Protein AF-A0A5E4HE41-F1 (afdb_monomer)

Nearest PDB structures (foldseek):
  8wnh-assembly1_B  TM=6.096E-01  e=6.599E-06  Rhodococcus opacus
  2p11-assembly1_A  TM=5.804E-01  e=3.318E-05  Paraburkholderia xenovorans LB400
  3umc-assembly2_D  TM=5.379E-01  e=2.011E-04  Pseudomonas aeruginosa
  2p11-assembly1_B  TM=5.826E-01  e=4.797E-04  Paraburkholderia xenovorans LB400
  4dfd-assembly2_B  TM=4.371E-01  e=1.882E-03  Bacteroides thetaiotaomicron

Sequence (211 aa):
MSKPTVGLDVDDVVAVPHTMAALLDGLDVPHKERKEMEDMKARYKKGELAAVDVHKHRHAILSNYDVEKRRDAIKSVVEAIPQENRQAVEELKKFSEVVLYSNGDYDVMNAVGESLGVKTIAVNRYLMAFAFRTHKKSEAADGLFPDVYVGDDPANEEDLFELARLKIVVERKDKHADYTRFKERGYVFVGSLPEAVPAVKKFLAETKQAQ

Structure (mmCIF, N/CA/C/O backbone):
data_AF-A0A5E4HE41-F1
#
_entry.id   AF-A0A5E4HE41-F1
#
loop_
_atom_site.group_PDB
_atom_site.id
_atom_site.type_symbol
_atom_site.label_atom_id
_atom_site.label_alt_id
_atom_site.label_comp_id
_atom_site.label_asym_id
_atom_site.label_entity_id
_atom_site.label_seq_id
_atom_site.pdbx_PDB_ins_code
_atom_site.Cartn_x
_atom_site.Cartn_y
_atom_site.Cartn_z
_atom_site.occupancy
_atom_site.B_iso_or_equiv
_atom_site.auth_seq_id
_atom_site.auth_comp_id
_atom_site.auth_asym_id
_atom_site.auth_atom_id
_atom_site.pdbx_PDB_model_num
ATOM 1 N N . MET A 1 1 ? -22.439 -10.819 12.311 1.00 53.81 1 MET A N 1
ATOM 2 C CA . MET A 1 1 ? -21.736 -9.545 12.057 1.00 53.81 1 MET A CA 1
ATOM 3 C C . MET A 1 1 ? -20.483 -9.849 11.258 1.00 53.81 1 MET A C 1
ATOM 5 O O . MET A 1 1 ? -19.794 -10.803 11.615 1.00 53.81 1 MET A O 1
ATOM 9 N N . SER A 1 2 ? -20.235 -9.119 10.169 1.00 70.44 2 SER A N 1
ATOM 10 C CA . SER A 1 2 ? -18.967 -9.165 9.428 1.00 70.44 2 SER A CA 1
ATOM 11 C C . SER A 1 2 ? -17.808 -8.749 10.343 1.00 70.44 2 SER A C 1
ATOM 13 O O . SER A 1 2 ? -18.010 -8.049 11.340 1.00 70.44 2 SER A O 1
ATOM 15 N N . LYS A 1 3 ? -16.594 -9.241 10.067 1.00 83.06 3 LYS A N 1
ATOM 16 C CA . LYS A 1 3 ? -15.397 -8.758 10.771 1.00 83.06 3 LYS A CA 1
ATOM 17 C C . LYS A 1 3 ? -15.151 -7.293 10.369 1.00 83.06 3 LYS A C 1
ATOM 19 O O . LYS A 1 3 ? -15.402 -6.963 9.213 1.00 83.06 3 LYS A O 1
ATOM 24 N N . PRO A 1 4 ? -14.648 -6.435 11.276 1.00 90.50 4 PRO A N 1
ATOM 25 C CA . PRO A 1 4 ? -14.223 -5.090 10.895 1.00 90.50 4 PRO A CA 1
ATOM 26 C C . PRO A 1 4 ? -13.096 -5.169 9.859 1.00 90.50 4 PRO A C 1
ATOM 28 O O . PRO A 1 4 ? -12.288 -6.101 9.911 1.00 90.50 4 PRO A O 1
ATOM 31 N N . THR A 1 5 ? -13.032 -4.204 8.946 1.00 91.69 5 THR A N 1
ATOM 32 C CA . THR A 1 5 ? -12.069 -4.195 7.833 1.00 91.69 5 THR A CA 1
ATOM 33 C C . THR A 1 5 ? -10.887 -3.274 8.126 1.00 91.69 5 THR A C 1
ATOM 35 O O . THR A 1 5 ? -11.068 -2.105 8.464 1.00 91.69 5 THR A O 1
ATOM 38 N N . VAL A 1 6 ? -9.668 -3.782 7.957 1.00 94.50 6 VAL A N 1
ATOM 39 C CA . VAL A 1 6 ? -8.424 -3.005 7.996 1.00 94.50 6 VAL A CA 1
ATOM 40 C C . VAL A 1 6 ? -7.878 -2.902 6.577 1.00 94.50 6 VAL A C 1
ATOM 42 O O . VAL A 1 6 ? -7.506 -3.907 5.971 1.00 94.50 6 VAL A O 1
ATOM 45 N N . GLY A 1 7 ? -7.847 -1.683 6.051 1.00 93.62 7 GLY A N 1
ATOM 46 C CA . GLY A 1 7 ? -7.231 -1.361 4.773 1.00 93.62 7 GLY A CA 1
ATOM 47 C C . GLY A 1 7 ? -5.770 -0.986 4.955 1.00 93.62 7 GLY A C 1
ATOM 48 O O . GLY A 1 7 ? -5.453 -0.175 5.823 1.00 93.62 7 GLY A O 1
ATOM 49 N N . LEU A 1 8 ? -4.894 -1.573 4.148 1.00 94.50 8 LEU A N 1
ATOM 50 C CA . LEU A 1 8 ? -3.462 -1.287 4.156 1.00 94.50 8 LEU A CA 1
ATOM 51 C C . LEU A 1 8 ? -3.036 -0.801 2.776 1.00 94.50 8 LEU A C 1
ATOM 53 O O . LEU A 1 8 ? -3.358 -1.471 1.790 1.00 94.50 8 LEU A O 1
ATOM 57 N N . ASP A 1 9 ? -2.289 0.299 2.708 1.00 92.25 9 ASP A N 1
ATOM 58 C CA . ASP A 1 9 ? -1.541 0.607 1.490 1.00 92.25 9 ASP A CA 1
ATOM 59 C C . ASP A 1 9 ? -0.476 -0.477 1.243 1.00 92.25 9 ASP A C 1
ATOM 61 O O . ASP A 1 9 ? 0.067 -1.080 2.176 1.00 92.25 9 ASP A O 1
ATOM 65 N N . VAL A 1 10 ? -0.202 -0.782 -0.021 1.00 89.19 10 VAL A N 1
ATOM 66 C CA . VAL A 1 10 ? 0.833 -1.758 -0.385 1.00 89.19 10 VAL A CA 1
ATOM 67 C C . VAL A 1 10 ? 2.200 -1.098 -0.398 1.00 89.19 10 VAL A C 1
ATOM 69 O O . VAL A 1 10 ? 3.139 -1.625 0.202 1.00 89.19 10 VAL A O 1
ATOM 72 N N . ASP A 1 11 ? 2.315 0.027 -1.099 1.00 85.69 11 ASP A N 1
ATOM 73 C CA . ASP A 1 11 ? 3.577 0.735 -1.259 1.00 85.69 11 ASP A CA 1
ATOM 74 C C . ASP A 1 11 ? 3.963 1.405 0.061 1.00 85.69 11 ASP A C 1
ATOM 76 O O . ASP A 1 11 ? 3.118 1.941 0.757 1.00 85.69 11 ASP A O 1
ATOM 80 N N . ASP A 1 12 ? 5.240 1.369 0.442 1.00 85.06 12 ASP A N 1
ATOM 81 C CA . ASP A 1 12 ? 5.766 2.094 1.613 1.00 85.06 12 ASP A CA 1
ATOM 82 C C . ASP A 1 12 ? 5.150 1.714 3.000 1.00 85.06 12 ASP A C 1
ATOM 84 O O . ASP A 1 12 ? 5.683 2.151 4.024 1.00 85.06 12 ASP A O 1
ATOM 88 N N . VAL A 1 13 ? 4.109 0.865 3.065 1.00 89.19 13 VAL A N 1
ATOM 89 C CA . VAL A 1 13 ? 3.455 0.360 4.292 1.00 89.19 13 VAL A CA 1
ATOM 90 C C . VAL A 1 13 ? 3.629 -1.152 4.449 1.00 89.19 13 VAL A C 1
ATOM 92 O O . VAL A 1 13 ? 4.238 -1.602 5.421 1.00 89.19 13 VAL A O 1
ATOM 95 N N . VAL A 1 14 ? 3.082 -1.956 3.528 1.00 89.50 14 VAL A N 1
ATOM 96 C CA . VAL A 1 14 ? 3.170 -3.427 3.590 1.00 89.50 14 VAL A CA 1
ATOM 97 C C . VAL A 1 14 ? 4.460 -3.918 2.948 1.00 89.50 14 VAL A C 1
ATOM 99 O O . VAL A 1 14 ? 5.198 -4.693 3.560 1.00 89.50 14 VAL A O 1
ATOM 102 N N . ALA A 1 15 ? 4.726 -3.489 1.718 1.00 83.94 15 ALA A N 1
ATOM 103 C CA . ALA A 1 15 ? 5.873 -3.918 0.935 1.00 83.94 15 ALA A CA 1
ATOM 104 C C . ALA A 1 15 ? 7.071 -2.973 1.105 1.00 83.94 15 ALA A C 1
ATOM 106 O O . ALA A 1 15 ? 7.000 -1.937 1.767 1.00 83.94 15 ALA A O 1
ATOM 107 N N . VAL A 1 16 ? 8.200 -3.359 0.504 1.00 71.00 16 VAL A N 1
ATOM 108 C CA . VAL A 1 16 ? 9.390 -2.504 0.443 1.00 71.00 16 VAL A CA 1
ATOM 109 C C . VAL A 1 16 ? 9.078 -1.146 -0.184 1.00 71.00 16 VAL A C 1
ATOM 111 O O . VAL A 1 16 ? 8.166 -1.044 -1.012 1.00 71.00 16 VAL A O 1
ATOM 114 N N . PRO A 1 17 ? 9.869 -0.113 0.159 1.00 68.00 17 PRO A N 1
ATOM 115 C CA . PRO A 1 17 ? 9.799 1.172 -0.501 1.00 68.00 17 PRO A CA 1
ATOM 116 C C . PRO A 1 17 ? 9.717 1.054 -2.023 1.00 68.00 17 PRO A C 1
ATOM 118 O O . PRO A 1 17 ? 10.604 0.476 -2.647 1.00 68.00 17 PRO A O 1
ATOM 121 N N . HIS A 1 18 ? 8.675 1.640 -2.611 1.00 70.50 18 HIS A N 1
ATOM 122 C CA . HIS A 1 18 ? 8.480 1.724 -4.064 1.00 70.50 18 HIS A CA 1
ATOM 123 C C . HIS A 1 18 ? 8.460 0.364 -4.797 1.00 70.50 18 HIS A C 1
ATOM 125 O O . HIS A 1 18 ? 9.367 0.065 -5.577 1.00 70.50 18 HIS A O 1
ATOM 131 N N . THR A 1 19 ? 7.385 -0.422 -4.656 1.00 83.19 19 THR A N 1
ATOM 132 C CA . THR A 1 19 ? 7.254 -1.748 -5.309 1.00 83.19 19 THR A CA 1
ATOM 133 C C . THR A 1 19 ? 7.484 -1.711 -6.821 1.00 83.19 19 THR A C 1
ATOM 135 O O . THR A 1 19 ? 8.117 -2.602 -7.384 1.00 83.19 19 THR A O 1
ATOM 138 N N . MET A 1 20 ? 7.046 -0.636 -7.479 1.00 85.56 20 MET A N 1
ATOM 139 C CA . MET A 1 20 ? 7.308 -0.403 -8.898 1.00 85.56 20 MET A CA 1
ATOM 140 C C . MET A 1 20 ? 8.804 -0.253 -9.197 1.00 85.56 20 MET A C 1
ATOM 142 O O . MET A 1 20 ? 9.270 -0.791 -10.188 1.00 85.56 20 MET A O 1
ATOM 146 N N . ALA A 1 21 ? 9.576 0.454 -8.368 1.00 85.19 21 ALA A N 1
ATOM 147 C CA . ALA A 1 21 ? 11.014 0.597 -8.600 1.00 85.19 21 ALA A CA 1
ATOM 148 C C . ALA A 1 21 ? 11.718 -0.764 -8.513 1.00 85.19 21 ALA A C 1
ATOM 150 O O . ALA A 1 21 ? 12.457 -1.120 -9.426 1.00 85.19 21 ALA A O 1
ATOM 151 N N . ALA A 1 22 ? 11.383 -1.560 -7.493 1.00 86.12 22 ALA A N 1
ATOM 152 C CA . ALA A 1 22 ? 11.896 -2.918 -7.338 1.00 86.12 22 ALA A CA 1
ATOM 153 C C . ALA A 1 22 ? 11.509 -3.836 -8.516 1.00 86.12 22 ALA A C 1
ATOM 155 O O . ALA A 1 22 ? 12.335 -4.613 -8.990 1.00 86.12 22 ALA A O 1
ATOM 156 N N . LEU A 1 23 ? 10.284 -3.711 -9.043 1.00 89.94 23 LEU A N 1
ATOM 157 C CA . LEU A 1 23 ? 9.863 -4.428 -10.252 1.00 89.94 23 LEU A CA 1
ATOM 158 C C . LEU A 1 23 ? 10.715 -4.034 -11.467 1.00 89.94 23 LEU A C 1
ATOM 160 O O . LEU A 1 23 ? 11.162 -4.896 -12.219 1.00 89.94 23 LEU A O 1
ATOM 164 N N . LEU A 1 24 ? 10.942 -2.733 -11.666 1.00 91.00 24 LEU A N 1
ATOM 165 C CA . LEU A 1 24 ? 11.734 -2.223 -12.786 1.00 91.00 24 LEU A CA 1
ATOM 166 C C . LEU A 1 24 ? 13.215 -2.616 -12.678 1.00 91.00 24 LEU A C 1
ATOM 168 O O . LEU A 1 24 ? 13.864 -2.818 -13.707 1.00 91.00 24 LEU A O 1
ATOM 172 N N . ASP A 1 25 ? 13.733 -2.734 -11.453 1.00 89.50 25 ASP A N 1
ATOM 173 C CA . ASP A 1 25 ? 15.045 -3.312 -11.142 1.00 89.50 25 ASP A CA 1
ATOM 174 C C . ASP A 1 25 ? 15.127 -4.776 -11.543 1.00 89.50 25 ASP A C 1
ATOM 176 O O . ASP A 1 25 ? 16.006 -5.125 -12.325 1.00 89.50 25 ASP A O 1
ATOM 180 N N . GLY A 1 26 ? 14.176 -5.607 -11.116 1.00 88.94 26 GLY A N 1
ATOM 181 C CA . GLY A 1 26 ? 14.153 -7.026 -11.488 1.00 88.94 26 GLY A CA 1
ATOM 182 C C . GLY A 1 26 ? 13.985 -7.285 -12.991 1.00 88.94 26 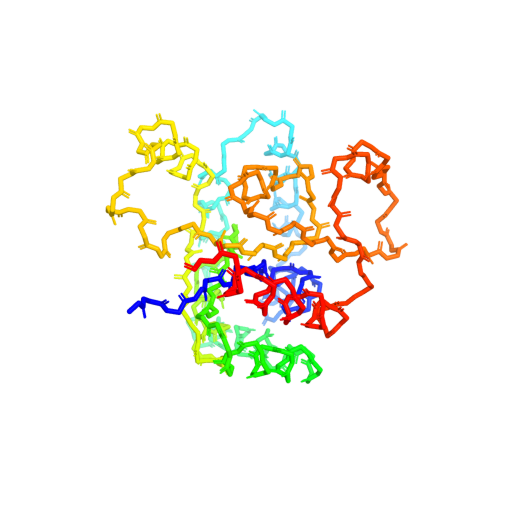GLY A C 1
ATOM 183 O O . GLY A 1 26 ? 14.311 -8.368 -13.467 1.00 88.94 26 GLY A O 1
ATOM 184 N N . LEU A 1 27 ? 13.486 -6.302 -13.746 1.00 92.50 27 LEU A N 1
ATOM 185 C CA . LEU A 1 27 ? 13.302 -6.383 -15.196 1.00 92.50 27 LEU A CA 1
ATOM 186 C C . LEU A 1 27 ? 14.453 -5.792 -16.015 1.00 92.50 27 LEU A C 1
ATOM 188 O O . LEU A 1 27 ? 14.376 -5.815 -17.244 1.00 92.50 27 LEU A O 1
ATOM 192 N N . ASP A 1 28 ? 15.488 -5.250 -15.369 1.00 92.75 28 ASP A N 1
ATOM 193 C CA . ASP A 1 28 ? 16.582 -4.532 -16.032 1.00 92.75 28 ASP A CA 1
ATOM 194 C C . ASP A 1 28 ? 16.079 -3.418 -16.972 1.00 92.75 28 ASP A C 1
ATOM 196 O O . ASP A 1 28 ? 16.640 -3.171 -18.044 1.00 92.75 28 ASP A O 1
ATOM 200 N N . VAL A 1 29 ? 14.994 -2.734 -16.584 1.00 92.56 29 VAL A N 1
ATOM 201 C CA . VAL A 1 29 ? 14.361 -1.727 -17.448 1.00 92.56 29 VAL A CA 1
ATOM 202 C C . VAL A 1 29 ? 15.349 -0.588 -17.723 1.00 92.56 29 VAL A C 1
ATOM 204 O O . VAL A 1 29 ? 15.878 -0.010 -16.763 1.00 92.56 29 VAL A O 1
ATOM 207 N N . PRO A 1 30 ? 15.600 -0.208 -18.994 1.00 94.25 30 PRO A N 1
ATOM 208 C CA . PRO A 1 30 ? 16.561 0.829 -19.336 1.00 94.25 30 PRO A CA 1
ATOM 209 C C . PRO A 1 30 ? 16.293 2.147 -18.610 1.00 94.25 30 PRO A C 1
ATOM 211 O O . PRO A 1 30 ? 15.158 2.615 -18.520 1.00 94.25 30 PRO A O 1
ATOM 214 N N . HIS A 1 31 ? 17.361 2.823 -18.178 1.00 92.75 31 HIS A N 1
ATOM 215 C CA . HIS A 1 31 ? 17.274 4.110 -17.474 1.00 92.75 31 HIS A CA 1
ATOM 216 C C . HIS A 1 31 ? 16.406 5.150 -18.208 1.00 92.75 31 HIS A C 1
ATOM 218 O O . HIS A 1 31 ? 15.696 5.928 -17.577 1.00 92.75 31 HIS A O 1
ATOM 224 N N . LYS A 1 32 ? 16.434 5.160 -19.548 1.00 94.38 32 LYS A N 1
ATOM 225 C CA . LYS A 1 32 ? 15.598 6.058 -20.358 1.00 94.38 32 LYS A CA 1
ATOM 226 C C . LYS A 1 32 ? 14.099 5.820 -20.124 1.00 94.38 32 LYS A C 1
ATOM 228 O O . LYS A 1 32 ? 13.374 6.790 -19.937 1.00 94.38 32 LYS A O 1
ATOM 233 N N . GLU A 1 33 ? 13.662 4.562 -20.103 1.00 92.19 33 GLU A N 1
ATOM 234 C CA . GLU A 1 33 ? 12.260 4.177 -19.872 1.00 92.19 33 GLU A CA 1
ATOM 235 C C . GLU A 1 33 ? 11.841 4.461 -18.425 1.00 92.19 33 GLU A C 1
ATOM 237 O O . GLU A 1 33 ? 10.746 4.961 -18.169 1.00 92.19 33 GLU A O 1
ATOM 242 N N . ARG A 1 34 ? 12.743 4.228 -17.464 1.00 91.12 34 ARG A N 1
ATOM 243 C CA . ARG A 1 34 ? 12.511 4.579 -16.054 1.00 91.12 34 ARG A CA 1
ATOM 244 C C . ARG A 1 34 ? 12.268 6.068 -15.869 1.00 91.12 34 ARG A C 1
ATOM 246 O O . ARG A 1 34 ? 11.284 6.453 -15.243 1.00 91.12 34 ARG A O 1
ATOM 253 N N . LYS A 1 35 ? 13.130 6.892 -16.466 1.00 92.19 35 LYS A N 1
ATOM 254 C CA . LYS A 1 35 ? 12.999 8.346 -16.419 1.00 92.19 35 LYS A CA 1
ATOM 255 C C . LYS A 1 35 ? 11.674 8.810 -17.028 1.00 92.19 35 LYS A C 1
ATOM 257 O O . LYS A 1 35 ? 11.017 9.673 -16.462 1.00 92.19 35 LYS A O 1
ATOM 262 N N . GLU A 1 36 ? 11.247 8.207 -18.135 1.00 92.25 36 GLU A N 1
ATOM 263 C CA . GLU A 1 36 ? 9.951 8.516 -18.749 1.00 92.25 36 GLU A CA 1
ATOM 264 C C . GLU A 1 36 ? 8.777 8.210 -17.801 1.00 92.25 36 GLU A C 1
ATOM 266 O O . GLU A 1 36 ? 7.892 9.049 -17.612 1.00 92.25 36 GLU A O 1
ATOM 271 N N . MET A 1 37 ? 8.803 7.064 -17.111 1.00 89.56 37 MET A N 1
ATOM 272 C CA . MET A 1 37 ? 7.793 6.725 -16.099 1.00 89.56 37 MET A CA 1
ATOM 273 C C . M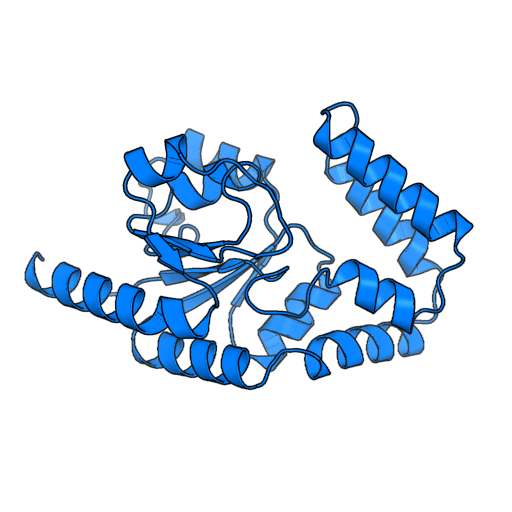ET A 1 37 ? 7.803 7.672 -14.892 1.00 89.56 37 MET A C 1
ATOM 275 O O . MET A 1 37 ? 6.735 7.998 -14.358 1.00 89.56 37 MET A O 1
ATOM 279 N N . GLU A 1 38 ? 8.977 8.117 -14.449 1.00 89.31 38 GLU A N 1
ATOM 280 C CA . GLU A 1 38 ? 9.124 9.106 -13.376 1.00 89.31 38 GLU A CA 1
ATOM 281 C C . GLU A 1 38 ? 8.580 10.477 -13.790 1.00 89.31 38 GLU A C 1
ATOM 283 O O . GLU A 1 38 ? 7.793 11.069 -13.045 1.00 89.31 38 GLU A O 1
ATOM 288 N N . ASP A 1 39 ? 8.908 10.940 -14.998 1.00 91.62 39 ASP A N 1
ATOM 289 C CA . ASP A 1 39 ? 8.417 12.197 -15.567 1.00 91.62 39 ASP A CA 1
ATOM 290 C C . ASP A 1 39 ? 6.885 12.171 -15.695 1.00 91.62 39 ASP A C 1
ATOM 292 O O . ASP A 1 39 ? 6.195 13.119 -15.307 1.00 91.62 39 ASP A O 1
ATOM 296 N N . MET A 1 40 ? 6.310 11.054 -16.153 1.00 90.19 40 MET A N 1
ATOM 297 C CA . MET A 1 40 ? 4.855 10.870 -16.193 1.00 90.19 40 MET A CA 1
ATOM 298 C C . MET A 1 40 ? 4.229 10.859 -14.797 1.00 90.19 40 MET A C 1
ATOM 300 O O . MET A 1 40 ? 3.196 11.499 -14.587 1.00 90.19 40 MET A O 1
ATOM 304 N N . LYS A 1 41 ? 4.853 10.189 -13.817 1.00 84.75 41 LYS A N 1
ATOM 305 C CA . LYS A 1 41 ? 4.398 10.209 -12.415 1.00 84.75 41 LYS A CA 1
ATOM 306 C C . LYS A 1 41 ? 4.428 11.632 -11.850 1.00 84.75 41 LYS A C 1
ATOM 308 O O . LYS A 1 41 ? 3.497 12.017 -11.145 1.00 84.75 41 LYS A O 1
ATOM 313 N N . ALA A 1 42 ? 5.452 12.422 -12.171 1.00 87.31 42 ALA A N 1
ATOM 314 C CA . ALA A 1 42 ? 5.562 13.816 -11.751 1.00 87.31 42 ALA A CA 1
ATOM 315 C C . ALA A 1 42 ? 4.463 14.694 -12.370 1.00 87.31 42 ALA A C 1
ATOM 317 O O . ALA A 1 42 ? 3.834 15.476 -11.657 1.00 87.31 42 ALA A O 1
ATOM 318 N N . ARG A 1 43 ? 4.173 14.525 -13.665 1.00 87.19 43 ARG A N 1
ATOM 319 C CA . ARG A 1 43 ? 3.070 15.221 -14.355 1.00 87.19 43 ARG A CA 1
ATOM 320 C C . ARG A 1 43 ? 1.702 14.837 -13.795 1.00 87.19 43 ARG A C 1
ATOM 322 O O . ARG A 1 43 ? 0.870 15.708 -13.560 1.00 87.19 43 ARG A O 1
ATOM 329 N N . TYR A 1 44 ? 1.489 13.555 -13.502 1.00 81.25 44 TYR A N 1
ATOM 330 C CA . TYR A 1 44 ? 0.274 13.087 -12.830 1.00 81.25 44 TYR A CA 1
ATOM 331 C C . TYR A 1 44 ? 0.089 13.741 -11.459 1.00 81.25 44 TYR A C 1
ATOM 333 O O . TYR A 1 44 ? -0.987 14.257 -11.171 1.00 81.25 44 TYR A O 1
ATOM 341 N N . LYS A 1 45 ? 1.146 13.810 -10.638 1.00 79.50 45 LYS A N 1
ATOM 342 C CA . LYS A 1 45 ? 1.096 14.496 -9.335 1.00 79.50 45 LYS A CA 1
ATOM 343 C C . LYS A 1 45 ? 0.728 15.981 -9.445 1.00 79.50 45 LYS A C 1
ATOM 345 O O . LYS A 1 45 ? 0.168 16.531 -8.505 1.00 79.50 45 LYS A O 1
ATOM 350 N N . LYS A 1 46 ? 1.020 16.622 -10.580 1.00 81.88 46 LYS A N 1
ATOM 351 C CA . LYS A 1 46 ? 0.639 18.012 -10.878 1.00 81.88 46 LYS A CA 1
ATOM 352 C C . LYS A 1 46 ? -0.760 18.153 -11.496 1.00 81.88 46 LYS A C 1
ATOM 354 O O . LYS A 1 46 ? -1.179 19.268 -11.785 1.00 81.88 46 LYS A O 1
ATOM 359 N N . GLY A 1 47 ? -1.473 17.049 -11.730 1.00 80.44 47 GLY A N 1
ATOM 360 C CA . GLY A 1 47 ? -2.761 17.047 -12.431 1.00 80.44 47 GLY A CA 1
ATOM 361 C C . GLY A 1 47 ? -2.656 17.304 -13.940 1.00 80.44 47 GLY A C 1
ATOM 362 O O . GLY A 1 47 ? -3.672 17.499 -14.597 1.00 80.44 47 GLY A O 1
ATOM 363 N N . GLU A 1 48 ? -1.446 17.287 -14.505 1.00 88.88 48 GLU A N 1
ATOM 364 C CA . GLU A 1 48 ? -1.178 17.531 -15.934 1.00 88.88 48 GLU A CA 1
ATOM 365 C C . GLU A 1 48 ? -1.376 16.274 -16.800 1.00 88.88 48 GLU A C 1
ATOM 367 O O . GLU A 1 48 ? -1.262 16.323 -18.027 1.00 88.88 48 GLU A O 1
ATOM 372 N N . LEU A 1 49 ? -1.598 15.127 -16.160 1.00 84.00 49 LEU A N 1
ATOM 373 C CA . LEU A 1 49 ? -1.764 13.826 -16.793 1.00 84.00 49 LEU A CA 1
ATOM 374 C C . LEU A 1 49 ? -2.758 12.996 -15.977 1.00 84.00 49 LEU A C 1
ATOM 376 O O . LEU A 1 49 ? -2.693 13.001 -14.747 1.00 84.00 49 LEU A O 1
ATOM 380 N N . ALA A 1 50 ? -3.663 12.269 -16.634 1.00 79.50 50 ALA A N 1
ATOM 381 C CA . ALA A 1 50 ? -4.598 11.404 -15.925 1.00 79.50 50 ALA A CA 1
ATOM 382 C C . ALA A 1 50 ? -3.893 10.136 -15.413 1.00 79.50 50 ALA A C 1
ATOM 384 O O . ALA A 1 50 ? -3.003 9.594 -16.069 1.00 79.50 50 ALA A O 1
ATOM 385 N N . ALA A 1 51 ? -4.333 9.612 -14.262 1.00 74.31 51 ALA A N 1
ATOM 386 C CA . ALA A 1 51 ? -3.783 8.377 -13.688 1.00 74.31 51 ALA A CA 1
ATOM 387 C C . ALA A 1 51 ? -3.815 7.211 -14.693 1.00 74.31 51 ALA A C 1
ATOM 389 O O . ALA A 1 51 ? -2.850 6.459 -14.815 1.00 74.31 51 ALA A O 1
ATOM 390 N N . VAL A 1 52 ? -4.903 7.101 -15.465 1.00 79.19 52 VAL A N 1
ATOM 391 C CA . VAL A 1 52 ? -5.080 6.053 -16.481 1.00 79.19 52 VAL A CA 1
ATOM 392 C C . VAL A 1 52 ? -3.985 6.076 -17.550 1.00 79.19 52 VAL A C 1
ATOM 394 O O . VAL A 1 52 ? -3.578 5.014 -18.014 1.00 79.19 52 VAL A O 1
ATOM 397 N N . ASP A 1 53 ? -3.468 7.250 -17.912 1.00 84.00 53 ASP A N 1
ATOM 398 C CA . ASP A 1 53 ? -2.417 7.369 -18.925 1.00 84.00 53 ASP A CA 1
ATOM 399 C C . ASP A 1 53 ? -1.067 6.906 -18.372 1.00 84.00 53 ASP A C 1
ATOM 401 O O . ASP A 1 53 ? -0.317 6.220 -19.065 1.00 84.00 53 ASP A O 1
ATOM 405 N N . VAL A 1 54 ? -0.792 7.190 -17.093 1.00 83.69 54 VAL A N 1
ATOM 406 C CA . VAL A 1 54 ? 0.375 6.641 -16.385 1.00 83.69 54 VAL A CA 1
ATOM 407 C C . VAL A 1 54 ? 0.304 5.116 -16.338 1.00 83.69 54 VAL A C 1
ATOM 409 O O . VAL A 1 54 ? 1.288 4.448 -16.649 1.00 83.69 54 VAL A O 1
ATOM 412 N N . HIS A 1 55 ? -0.857 4.554 -15.993 1.00 82.06 55 HIS A N 1
ATOM 413 C CA . HIS A 1 55 ? -1.046 3.103 -15.948 1.00 82.06 55 HIS A CA 1
ATOM 414 C C . HIS A 1 55 ? -0.899 2.450 -17.323 1.00 82.06 55 HIS A C 1
ATOM 416 O O . HIS A 1 55 ? -0.186 1.457 -17.444 1.00 82.06 55 HIS A O 1
ATOM 422 N N . LYS A 1 56 ? -1.515 3.018 -18.369 1.00 84.56 56 LYS A N 1
ATOM 423 C CA . LYS A 1 56 ? -1.385 2.516 -19.746 1.00 84.56 56 LYS A CA 1
ATOM 424 C C . LYS A 1 56 ? 0.067 2.496 -20.203 1.00 84.56 56 LYS A C 1
ATOM 426 O O . LYS A 1 56 ? 0.499 1.513 -20.794 1.00 84.56 56 LYS A O 1
ATOM 431 N N . HIS A 1 57 ? 0.816 3.557 -19.918 1.00 88.19 57 HIS A N 1
ATOM 432 C CA . HIS A 1 57 ? 2.216 3.640 -20.312 1.00 88.19 57 HIS A CA 1
ATOM 433 C C . HIS A 1 57 ? 3.096 2.638 -19.556 1.00 88.19 57 HIS A C 1
ATOM 435 O O . HIS A 1 57 ? 3.873 1.921 -20.182 1.00 88.19 57 HIS A O 1
ATOM 441 N N . ARG A 1 58 ? 2.917 2.506 -18.234 1.00 87.44 58 ARG A N 1
ATOM 442 C CA . ARG A 1 58 ? 3.603 1.465 -17.447 1.00 87.44 58 ARG A CA 1
ATOM 443 C C . ARG A 1 58 ? 3.302 0.074 -17.987 1.00 87.44 58 ARG A C 1
ATOM 445 O O . ARG A 1 58 ? 4.224 -0.693 -18.230 1.00 87.44 58 ARG A O 1
ATOM 452 N N . HIS A 1 59 ? 2.028 -0.227 -18.228 1.00 86.00 59 HIS A N 1
ATOM 453 C CA . HIS A 1 59 ? 1.623 -1.517 -18.774 1.00 86.00 59 HIS A CA 1
ATOM 454 C C . HIS A 1 59 ? 2.247 -1.771 -20.151 1.00 86.00 59 HIS A C 1
ATOM 456 O O . HIS A 1 59 ? 2.733 -2.869 -20.397 1.00 86.00 59 HIS A O 1
ATOM 462 N N . ALA A 1 60 ? 2.304 -0.758 -21.023 1.00 88.75 60 ALA A N 1
ATOM 463 C CA . ALA A 1 60 ? 2.952 -0.871 -22.327 1.00 88.75 60 ALA A CA 1
ATOM 464 C C . ALA A 1 60 ? 4.445 -1.219 -22.198 1.00 88.75 60 ALA A C 1
ATOM 466 O O . ALA A 1 60 ? 4.900 -2.151 -22.857 1.00 88.75 60 ALA A O 1
ATOM 467 N N . ILE A 1 61 ? 5.183 -0.543 -21.309 1.00 88.06 61 ILE A N 1
ATOM 468 C CA . ILE A 1 61 ? 6.593 -0.865 -21.033 1.00 88.06 61 ILE A CA 1
ATOM 469 C C . ILE A 1 61 ? 6.717 -2.300 -20.528 1.00 88.06 61 ILE A C 1
ATOM 471 O O . ILE A 1 61 ? 7.419 -3.099 -21.139 1.00 88.06 61 ILE A O 1
ATOM 475 N N . LEU A 1 62 ? 5.995 -2.649 -19.460 1.00 88.44 62 LEU A N 1
ATOM 476 C CA . LEU A 1 62 ? 6.077 -3.971 -18.837 1.00 88.44 62 LEU A CA 1
ATOM 477 C C . LEU A 1 62 ? 5.673 -5.088 -19.814 1.00 88.44 62 LEU A C 1
ATOM 479 O O . LEU A 1 62 ? 6.264 -6.163 -19.796 1.00 88.44 62 LEU A O 1
ATOM 483 N N . SER A 1 63 ? 4.722 -4.839 -20.717 1.00 89.00 63 SER A N 1
ATOM 484 C CA . SER A 1 63 ? 4.264 -5.826 -21.704 1.00 89.00 63 SER A CA 1
ATOM 485 C C . SER A 1 63 ? 5.328 -6.240 -22.727 1.00 89.00 63 SER A C 1
ATOM 487 O O . SER A 1 63 ? 5.211 -7.325 -23.294 1.00 89.00 63 SER A O 1
ATOM 489 N N . ASN A 1 64 ? 6.380 -5.433 -22.917 1.00 91.31 64 ASN A N 1
ATOM 490 C CA . ASN A 1 64 ? 7.503 -5.759 -23.802 1.00 91.31 64 ASN A CA 1
ATOM 491 C C . ASN A 1 64 ? 8.472 -6.784 -23.197 1.00 91.31 64 ASN A C 1
ATOM 493 O O . ASN A 1 64 ? 9.321 -7.320 -23.909 1.00 91.31 64 ASN A O 1
ATOM 497 N N . TYR A 1 65 ? 8.372 -7.044 -21.892 1.00 91.06 65 TYR A N 1
ATOM 498 C CA . TYR A 1 65 ? 9.251 -7.970 -21.195 1.00 91.06 65 TYR A CA 1
ATOM 499 C C . TYR A 1 65 ? 8.652 -9.374 -21.179 1.00 91.06 65 TYR A C 1
ATOM 501 O O . TYR A 1 65 ? 7.435 -9.573 -21.046 1.00 91.06 65 TYR A O 1
ATOM 509 N N . ASP A 1 66 ? 9.552 -10.350 -21.284 1.00 93.62 66 ASP A N 1
ATOM 510 C CA . ASP A 1 66 ? 9.227 -11.766 -21.201 1.00 93.62 66 ASP A CA 1
ATOM 511 C C . ASP A 1 66 ? 8.384 -12.081 -19.949 1.00 93.62 66 ASP A C 1
ATOM 513 O O . ASP A 1 66 ? 8.576 -11.505 -18.873 1.00 93.62 66 ASP A O 1
ATOM 517 N N . VAL A 1 67 ? 7.401 -12.966 -20.115 1.00 91.44 67 VAL A N 1
ATOM 518 C CA . VAL A 1 67 ? 6.421 -13.282 -19.067 1.00 91.44 67 VAL A CA 1
ATOM 519 C C . VAL A 1 67 ? 7.088 -13.963 -17.872 1.00 91.44 67 VAL A C 1
ATOM 521 O O . VAL A 1 67 ? 6.714 -13.674 -16.734 1.00 91.44 67 VAL A O 1
ATOM 524 N N . GLU A 1 68 ? 8.070 -14.837 -18.101 1.00 92.25 68 GLU A N 1
ATOM 525 C CA . GLU A 1 68 ? 8.788 -15.522 -17.021 1.00 92.25 68 GLU A CA 1
ATOM 526 C C . GLU A 1 68 ? 9.663 -14.529 -16.259 1.00 92.25 68 GLU A C 1
ATOM 528 O O . GLU A 1 68 ? 9.575 -14.464 -15.034 1.00 92.25 68 GLU A O 1
ATOM 533 N N . LYS A 1 69 ? 10.376 -13.645 -16.970 1.00 92.19 69 LYS A N 1
ATOM 534 C CA . LYS A 1 69 ? 11.141 -12.559 -16.331 1.00 92.19 69 LYS A CA 1
ATOM 535 C C . LYS A 1 69 ? 10.272 -11.642 -15.471 1.00 92.19 69 LYS A C 1
ATOM 537 O O . LYS A 1 69 ? 10.663 -11.284 -14.364 1.00 92.19 69 LYS A O 1
ATOM 542 N N . ARG A 1 70 ? 9.077 -11.273 -15.947 1.00 91.69 70 ARG A N 1
ATOM 543 C CA . ARG A 1 70 ? 8.115 -10.490 -15.151 1.00 91.69 70 ARG A CA 1
ATOM 544 C C . ARG A 1 70 ? 7.656 -11.227 -13.910 1.00 91.69 70 ARG A C 1
ATOM 546 O O . ARG A 1 70 ? 7.611 -10.627 -12.840 1.00 91.69 70 ARG A O 1
ATOM 553 N N . ARG A 1 71 ? 7.333 -12.513 -14.037 1.00 92.31 71 ARG A N 1
ATOM 554 C CA . ARG A 1 71 ? 6.928 -13.337 -12.896 1.00 92.31 71 ARG A CA 1
ATOM 555 C C . ARG A 1 71 ? 8.035 -13.411 -11.846 1.00 92.31 71 ARG A C 1
ATOM 557 O O . ARG A 1 71 ? 7.736 -13.268 -10.664 1.00 92.31 71 ARG A O 1
ATOM 564 N N . ASP A 1 72 ? 9.283 -13.585 -12.269 1.00 93.69 72 ASP A N 1
ATOM 565 C CA . ASP A 1 72 ? 10.432 -13.637 -11.365 1.00 93.69 72 ASP A CA 1
ATOM 566 C C . ASP A 1 72 ? 10.667 -12.291 -10.672 1.00 93.69 72 ASP A C 1
ATOM 568 O O . ASP A 1 72 ? 10.817 -12.253 -9.452 1.00 93.69 72 ASP A O 1
ATOM 572 N N . ALA A 1 73 ? 10.586 -11.178 -11.407 1.00 92.81 73 ALA A N 1
ATOM 573 C CA . ALA A 1 73 ? 10.690 -9.842 -10.823 1.00 92.81 73 ALA A CA 1
ATOM 574 C C . ALA A 1 73 ? 9.573 -9.574 -9.794 1.00 92.81 73 ALA A C 1
ATOM 576 O O . ALA A 1 73 ? 9.846 -9.099 -8.692 1.00 92.81 73 ALA A O 1
ATOM 577 N N . ILE A 1 74 ? 8.321 -9.943 -10.100 1.00 92.62 74 ILE A N 1
ATOM 578 C CA . ILE A 1 74 ? 7.192 -9.855 -9.156 1.00 92.62 74 ILE A CA 1
ATOM 579 C C . ILE A 1 74 ? 7.450 -10.723 -7.919 1.00 92.62 74 ILE A C 1
ATOM 581 O O . ILE A 1 74 ? 7.233 -10.280 -6.790 1.00 92.62 74 ILE A O 1
ATOM 585 N N . LYS A 1 75 ? 7.943 -11.950 -8.110 1.00 93.06 75 LYS A N 1
ATOM 586 C CA . LYS A 1 75 ? 8.286 -12.852 -7.009 1.00 93.06 75 LYS A CA 1
ATOM 587 C C . LYS A 1 75 ? 9.353 -12.238 -6.102 1.00 93.06 75 LYS A C 1
ATOM 589 O O . LYS A 1 75 ? 9.193 -12.292 -4.887 1.00 93.06 75 LYS A O 1
ATOM 594 N N . SER A 1 76 ? 10.378 -11.596 -6.660 1.00 91.88 76 SER A N 1
ATOM 595 C CA . SER A 1 76 ? 11.390 -10.886 -5.871 1.00 91.88 76 SER A CA 1
ATOM 596 C C . SER A 1 76 ? 10.799 -9.727 -5.064 1.00 91.88 76 SER A C 1
ATOM 598 O O . SER A 1 76 ? 11.172 -9.553 -3.906 1.00 91.88 76 SER A O 1
ATOM 600 N N . VAL A 1 77 ? 9.835 -8.975 -5.613 1.00 91.75 77 VAL A N 1
ATOM 601 C CA . VAL A 1 77 ? 9.109 -7.935 -4.853 1.00 91.75 77 VAL A CA 1
ATOM 602 C C . VAL A 1 77 ? 8.370 -8.545 -3.660 1.00 91.75 77 VAL A C 1
ATOM 604 O O . VAL A 1 77 ? 8.434 -8.012 -2.552 1.00 91.75 77 VAL A O 1
ATOM 607 N N . VAL A 1 78 ? 7.698 -9.682 -3.862 1.00 93.94 78 VAL A N 1
ATOM 608 C CA . VAL A 1 78 ? 7.013 -10.408 -2.785 1.00 93.94 78 VAL A CA 1
ATOM 609 C C . VAL A 1 78 ? 8.011 -10.897 -1.736 1.00 93.94 78 VAL A C 1
ATOM 611 O O . VAL A 1 78 ? 7.810 -10.676 -0.544 1.00 93.94 78 VAL A O 1
ATOM 614 N N . GLU A 1 79 ? 9.099 -11.547 -2.137 1.00 92.88 79 GLU A N 1
ATOM 615 C CA . GLU A 1 79 ? 10.126 -12.060 -1.218 1.00 92.88 79 GLU A CA 1
ATOM 616 C C . GLU A 1 79 ? 10.808 -10.946 -0.415 1.00 92.88 79 GLU A C 1
ATOM 618 O O . GLU A 1 79 ? 11.204 -11.176 0.726 1.00 92.88 79 GLU A O 1
ATOM 623 N N . ALA A 1 80 ? 10.871 -9.731 -0.963 1.00 92.56 80 ALA A N 1
ATOM 624 C CA . ALA A 1 80 ? 11.432 -8.569 -0.289 1.00 92.56 80 ALA A CA 1
ATOM 625 C C . ALA A 1 80 ? 10.530 -7.987 0.817 1.00 92.56 80 ALA A C 1
ATOM 627 O O . ALA A 1 80 ? 11.013 -7.177 1.607 1.00 92.56 80 ALA A O 1
ATOM 628 N N . ILE A 1 81 ? 9.248 -8.376 0.910 1.00 94.00 81 ILE A N 1
ATOM 629 C CA . ILE A 1 81 ? 8.347 -7.899 1.975 1.00 94.00 81 ILE A CA 1
ATOM 630 C C . ILE A 1 81 ? 8.971 -8.205 3.350 1.00 94.00 81 ILE A C 1
ATOM 632 O O . ILE A 1 81 ? 9.192 -9.387 3.649 1.00 94.00 81 ILE A O 1
ATOM 636 N N . PRO A 1 82 ? 9.185 -7.187 4.210 1.00 94.06 82 PRO A N 1
ATOM 637 C CA . PRO A 1 82 ? 9.796 -7.381 5.520 1.00 94.06 82 PRO A CA 1
ATOM 638 C C . PRO A 1 82 ? 9.046 -8.413 6.367 1.00 94.06 82 PRO A C 1
ATOM 640 O O . PRO A 1 82 ? 7.810 -8.430 6.416 1.00 94.06 82 PRO A O 1
ATOM 643 N N . GLN A 1 83 ? 9.787 -9.278 7.061 1.00 95.62 83 GLN A N 1
ATOM 644 C CA . GLN A 1 83 ? 9.197 -10.366 7.843 1.00 95.62 83 GLN A CA 1
ATOM 645 C C . GLN A 1 83 ? 8.292 -9.835 8.965 1.00 95.62 83 GLN A C 1
ATOM 647 O O . GLN A 1 83 ? 7.245 -10.417 9.251 1.00 95.62 83 GLN A O 1
ATOM 652 N N . GLU A 1 84 ? 8.655 -8.709 9.571 1.00 95.81 84 GLU A N 1
ATOM 653 C CA . GLU A 1 84 ? 7.859 -8.002 10.571 1.00 95.81 84 GLU A CA 1
ATOM 654 C C . GLU A 1 84 ? 6.529 -7.485 10.004 1.00 95.81 84 GLU A C 1
ATOM 656 O O . GLU A 1 84 ? 5.503 -7.578 10.679 1.00 95.81 84 GLU A O 1
ATOM 661 N N . ASN A 1 85 ? 6.500 -7.037 8.744 1.00 96.31 85 ASN A N 1
ATOM 662 C CA . ASN A 1 85 ? 5.268 -6.607 8.080 1.00 96.31 85 ASN A CA 1
ATOM 663 C C . ASN A 1 85 ? 4.356 -7.807 7.802 1.00 96.31 85 ASN A C 1
ATOM 665 O O . ASN A 1 85 ? 3.151 -7.730 8.043 1.00 96.31 85 ASN A O 1
ATOM 669 N N . ARG A 1 86 ? 4.921 -8.951 7.388 1.00 96.81 86 ARG A N 1
ATOM 670 C CA . ARG A 1 86 ? 4.167 -10.213 7.244 1.00 96.81 86 ARG A CA 1
ATOM 671 C C . ARG A 1 86 ? 3.526 -10.627 8.569 1.00 96.81 86 ARG A C 1
ATOM 673 O O . ARG A 1 86 ? 2.342 -10.953 8.611 1.00 96.81 86 ARG A O 1
ATOM 680 N N . GLN A 1 87 ? 4.288 -10.572 9.661 1.00 97.94 87 GLN A N 1
ATOM 681 C CA . GLN A 1 87 ? 3.792 -10.884 11.004 1.00 97.94 87 GLN A CA 1
ATOM 682 C C . GLN A 1 87 ? 2.707 -9.906 11.469 1.00 97.94 87 GLN A C 1
ATOM 684 O O . GLN A 1 87 ? 1.722 -10.337 12.068 1.00 97.94 87 GLN A O 1
ATOM 689 N N . ALA A 1 88 ? 2.853 -8.613 11.172 1.00 97.75 88 ALA A N 1
ATOM 690 C CA . ALA A 1 88 ? 1.846 -7.605 11.486 1.00 97.75 88 ALA A CA 1
ATOM 691 C C . ALA A 1 88 ? 0.522 -7.878 10.755 1.00 97.75 88 ALA A C 1
ATOM 693 O O . ALA A 1 88 ? -0.538 -7.841 11.379 1.00 97.75 88 ALA A O 1
ATOM 694 N N . VAL A 1 89 ? 0.573 -8.229 9.464 1.00 97.69 89 VAL A N 1
ATOM 695 C CA . VAL A 1 89 ? -0.615 -8.621 8.685 1.00 97.69 89 VAL A CA 1
ATOM 696 C C . VAL A 1 89 ? -1.279 -9.870 9.271 1.00 97.69 89 VAL A C 1
ATOM 698 O O . VAL A 1 89 ? -2.495 -9.883 9.469 1.00 97.69 89 VAL A O 1
ATOM 701 N N . GLU A 1 90 ? -0.503 -10.897 9.623 1.00 97.75 90 GLU A N 1
ATOM 702 C CA . GLU A 1 90 ? -1.036 -12.102 10.273 1.00 97.75 90 GLU A CA 1
ATOM 703 C C . GLU A 1 90 ? -1.671 -11.813 11.640 1.00 97.75 90 GLU A C 1
ATOM 705 O O . GLU A 1 90 ? -2.710 -12.384 11.975 1.00 97.75 90 GLU A O 1
ATOM 710 N N . GLU A 1 91 ? -1.105 -10.898 12.428 1.00 97.81 91 GLU A N 1
ATOM 711 C CA . GLU A 1 91 ? -1.707 -10.468 13.693 1.00 97.81 91 GLU A CA 1
ATOM 712 C C . GLU A 1 91 ? -3.032 -9.725 13.462 1.00 97.81 91 GLU A C 1
ATOM 714 O O . GLU A 1 91 ? -4.023 -10.042 14.122 1.00 97.81 91 GLU A O 1
ATOM 719 N N . LEU A 1 92 ? -3.097 -8.810 12.488 1.00 97.25 92 LEU A N 1
ATOM 720 C CA . LEU A 1 92 ? -4.323 -8.080 12.131 1.00 97.25 92 LEU A CA 1
ATOM 721 C C . LEU A 1 92 ? -5.457 -9.030 11.701 1.00 97.25 92 LEU A C 1
ATOM 723 O O . LEU A 1 92 ? -6.607 -8.868 12.132 1.00 97.25 92 LEU A O 1
ATOM 727 N N . LYS A 1 93 ? -5.144 -10.079 10.926 1.00 96.25 93 LYS A N 1
ATOM 728 C CA . LYS A 1 93 ? -6.113 -11.095 10.454 1.00 96.25 93 LYS A CA 1
ATOM 729 C C . LYS A 1 93 ? -6.809 -11.861 11.583 1.00 96.25 93 LYS A C 1
ATOM 731 O O . LYS A 1 93 ? -7.916 -12.381 11.396 1.00 96.25 93 LYS A O 1
ATOM 736 N N . LYS A 1 94 ? -6.212 -11.922 12.780 1.00 95.44 94 LYS A N 1
ATOM 737 C CA . LYS A 1 94 ? -6.819 -12.601 13.941 1.00 95.44 94 LYS A CA 1
ATOM 738 C C . LYS A 1 94 ? -8.105 -11.923 14.410 1.00 95.44 94 LYS A C 1
ATOM 740 O O . LYS A 1 94 ? -8.975 -12.596 14.959 1.00 95.44 94 LYS A O 1
ATOM 745 N N . PHE A 1 95 ? -8.252 -10.617 14.188 1.00 93.94 95 PHE A N 1
ATOM 746 C CA . PHE A 1 95 ? -9.381 -9.835 14.709 1.00 93.94 95 PHE A CA 1
ATOM 747 C C . PHE A 1 95 ? -10.070 -8.929 13.679 1.00 93.94 95 PHE A C 1
ATOM 749 O O . PHE A 1 95 ? -11.077 -8.306 14.017 1.00 93.94 95 PHE A O 1
ATOM 756 N N . SER A 1 96 ? -9.586 -8.897 12.437 1.00 93.69 96 SER A N 1
ATOM 757 C CA . SER A 1 96 ? -10.150 -8.109 11.336 1.00 93.69 96 SER A CA 1
ATOM 758 C C . SER A 1 96 ? -10.116 -8.872 10.008 1.00 93.69 96 SER A C 1
ATOM 760 O O . SER A 1 96 ? -9.472 -9.917 9.893 1.00 93.69 96 SER A O 1
ATOM 762 N N . GLU A 1 97 ? -10.853 -8.381 9.017 1.00 93.25 97 GLU A N 1
ATOM 763 C CA . GLU A 1 97 ? -10.605 -8.678 7.607 1.00 93.25 97 GLU A CA 1
ATOM 764 C C . GLU A 1 97 ? -9.558 -7.688 7.088 1.00 93.25 97 GLU A C 1
ATOM 766 O O . GLU A 1 97 ? -9.734 -6.482 7.229 1.00 93.25 97 GLU A O 1
ATOM 771 N N . VAL A 1 98 ? -8.455 -8.185 6.524 1.00 94.00 98 VAL A N 1
ATOM 772 C CA . VAL A 1 98 ? -7.393 -7.332 5.971 1.00 94.00 98 VAL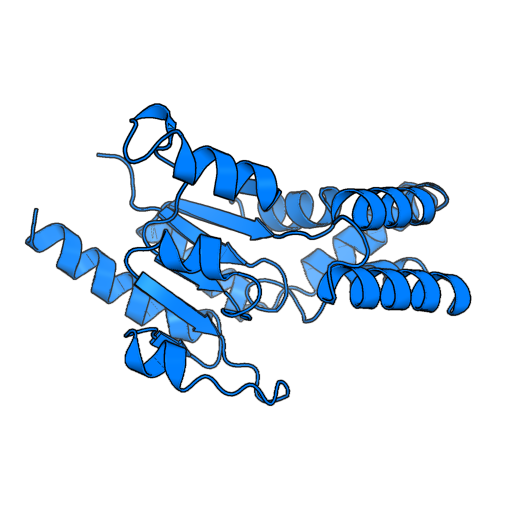 A CA 1
ATOM 773 C C . VAL A 1 98 ? -7.549 -7.245 4.461 1.00 94.00 98 VAL A C 1
ATOM 775 O O . VAL A 1 98 ? -7.709 -8.268 3.789 1.00 94.00 98 VAL A O 1
ATOM 778 N N . VAL A 1 99 ? -7.484 -6.022 3.942 1.00 91.94 99 VAL A N 1
ATOM 779 C CA . VAL A 1 99 ? -7.615 -5.717 2.518 1.00 91.94 99 VAL A CA 1
ATOM 780 C C . VAL A 1 99 ? -6.478 -4.796 2.093 1.00 91.94 99 VAL A C 1
ATOM 782 O O . VAL A 1 99 ? -6.180 -3.813 2.770 1.00 91.94 99 VAL A O 1
ATOM 785 N N . LEU A 1 100 ? -5.844 -5.112 0.968 1.00 91.06 100 LEU A N 1
ATOM 786 C CA . LEU A 1 100 ? -4.797 -4.281 0.383 1.00 91.06 100 LEU A CA 1
ATOM 787 C C . LEU A 1 100 ? -5.391 -3.261 -0.583 1.00 91.06 100 LEU A C 1
ATOM 789 O O . LEU A 1 100 ? -6.207 -3.614 -1.434 1.00 91.06 100 LEU A O 1
ATOM 793 N N . TYR A 1 101 ? -4.925 -2.026 -0.477 1.00 87.88 101 TYR A N 1
ATOM 794 C CA . TYR A 1 101 ? -5.251 -0.895 -1.333 1.00 87.88 101 TYR A CA 1
ATOM 795 C C . TYR A 1 101 ? -3.949 -0.427 -1.978 1.00 87.88 101 TYR A C 1
ATOM 797 O O . TYR A 1 101 ? -2.928 -0.381 -1.314 1.00 87.88 101 TYR A O 1
ATOM 805 N N . SER A 1 102 ? -3.942 -0.134 -3.276 1.00 84.50 102 SER A N 1
ATOM 806 C CA . SER A 1 102 ? -2.813 0.545 -3.923 1.00 84.50 102 SER A CA 1
ATOM 807 C C . SER A 1 102 ? -3.208 1.037 -5.317 1.00 84.50 102 SER A C 1
ATOM 809 O O . SER A 1 102 ? -4.172 0.561 -5.927 1.00 84.50 102 SER A O 1
ATOM 811 N N . ASN A 1 103 ? -2.462 2.036 -5.796 1.00 76.94 103 ASN A N 1
ATOM 812 C CA . ASN A 1 103 ? -2.486 2.542 -7.173 1.00 76.94 103 ASN A CA 1
ATOM 813 C C . ASN A 1 103 ? -1.293 1.984 -7.990 1.00 76.94 103 ASN A C 1
ATOM 815 O O . ASN A 1 103 ? -0.813 2.625 -8.931 1.00 76.94 103 ASN A O 1
ATOM 819 N N . GLY A 1 104 ? -0.731 0.854 -7.563 1.00 77.81 104 GLY A N 1
ATOM 820 C CA . GLY A 1 104 ? 0.428 0.195 -8.153 1.00 77.81 104 GLY A CA 1
ATOM 821 C C . GLY A 1 104 ? 0.095 -0.624 -9.400 1.00 77.81 104 GLY A C 1
ATOM 822 O O . GLY A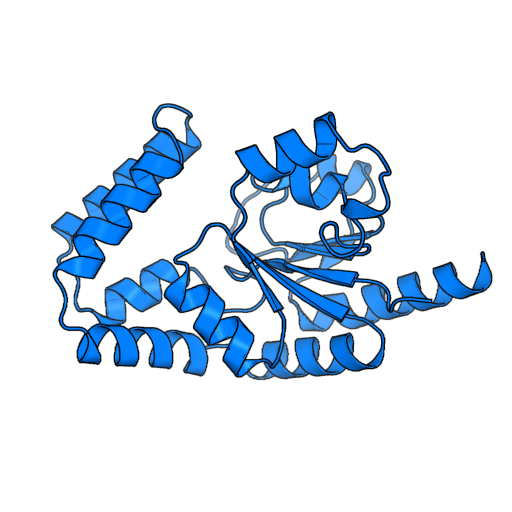 1 104 ? -0.944 -0.444 -10.039 1.00 77.81 104 GLY A O 1
ATOM 823 N N . ASP A 1 105 ? 1.021 -1.504 -9.777 1.00 83.00 105 ASP A N 1
ATOM 824 C CA . ASP A 1 105 ? 0.764 -2.510 -10.809 1.00 83.00 105 ASP A CA 1
ATOM 825 C C . ASP A 1 105 ? -0.150 -3.614 -10.263 1.00 83.00 105 ASP A C 1
ATOM 827 O O . ASP A 1 105 ? 0.056 -4.103 -9.151 1.00 83.00 105 ASP A O 1
ATOM 831 N N . TYR A 1 106 ? -1.160 -3.998 -11.044 1.00 82.75 106 TYR A N 1
ATOM 832 C CA . TYR A 1 106 ? -2.166 -4.957 -10.596 1.00 82.75 106 TYR A CA 1
ATOM 833 C C . TYR A 1 106 ? -1.578 -6.347 -10.332 1.00 82.75 106 TYR A C 1
ATOM 835 O O . TYR A 1 106 ? -1.949 -6.978 -9.342 1.00 82.75 106 TYR A O 1
ATOM 843 N N . ASP A 1 107 ? -0.641 -6.807 -11.165 1.00 84.88 107 ASP A N 1
ATOM 844 C CA . ASP A 1 107 ? -0.065 -8.147 -11.032 1.00 84.88 107 ASP A CA 1
ATOM 845 C C . ASP A 1 107 ? 0.822 -8.224 -9.784 1.00 84.88 107 ASP A C 1
ATOM 847 O O . ASP A 1 107 ? 0.758 -9.200 -9.033 1.00 84.88 107 ASP A O 1
ATOM 851 N N . VAL A 1 108 ? 1.578 -7.156 -9.500 1.00 87.75 108 VAL A N 1
ATOM 852 C CA . VAL A 1 108 ? 2.340 -7.022 -8.246 1.00 87.75 108 VAL A CA 1
ATOM 853 C C . VAL A 1 108 ? 1.402 -7.046 -7.046 1.00 87.75 108 VAL A C 1
ATOM 855 O O . VAL A 1 108 ? 1.610 -7.828 -6.120 1.00 87.75 108 VAL A O 1
ATOM 858 N N . MET A 1 109 ? 0.355 -6.217 -7.051 1.00 87.88 109 MET A N 1
ATOM 859 C CA . MET A 1 109 ? -0.600 -6.157 -5.943 1.00 87.88 109 MET A CA 1
ATOM 860 C C . MET A 1 109 ? -1.260 -7.509 -5.691 1.00 87.88 109 MET A C 1
ATOM 862 O O . MET A 1 109 ? -1.363 -7.931 -4.539 1.00 87.88 109 MET A O 1
ATOM 866 N N . ASN A 1 110 ? -1.692 -8.192 -6.753 1.00 89.19 110 ASN A N 1
ATOM 867 C CA . ASN A 1 110 ? -2.318 -9.500 -6.636 1.00 89.19 110 ASN A CA 1
ATOM 868 C C . ASN A 1 110 ? -1.346 -10.529 -6.047 1.00 89.19 110 ASN A C 1
ATOM 870 O O . ASN A 1 110 ? -1.700 -11.215 -5.092 1.00 89.19 110 ASN A O 1
ATOM 874 N N . ALA A 1 111 ? -0.098 -10.564 -6.519 1.00 91.25 111 ALA A N 1
ATOM 875 C CA . ALA A 1 111 ? 0.926 -11.454 -5.976 1.00 91.25 111 ALA A CA 1
ATOM 876 C C . ALA A 1 111 ? 1.245 -11.161 -4.497 1.00 91.25 111 ALA A C 1
ATOM 878 O O . ALA A 1 111 ? 1.396 -12.088 -3.697 1.00 91.25 111 ALA A O 1
ATOM 879 N N . VAL A 1 112 ? 1.298 -9.884 -4.099 1.00 92.00 112 VAL A N 1
ATOM 880 C CA . VAL A 1 112 ? 1.452 -9.489 -2.688 1.00 92.00 112 VAL A CA 1
ATOM 881 C C . VAL A 1 112 ? 0.268 -10.000 -1.863 1.00 92.00 112 VAL A C 1
ATOM 883 O O . VAL A 1 112 ? 0.484 -10.646 -0.835 1.00 92.00 112 VAL A O 1
ATOM 886 N N . GLY A 1 113 ? -0.965 -9.779 -2.328 1.00 92.50 113 GLY A N 1
ATOM 887 C CA . GLY A 1 113 ? -2.184 -10.245 -1.664 1.00 92.50 113 GLY A CA 1
ATOM 888 C C . GLY A 1 113 ? -2.246 -11.759 -1.500 1.00 92.50 113 GLY A C 1
ATOM 889 O O . GLY A 1 113 ? -2.483 -12.249 -0.394 1.00 92.50 113 GLY A O 1
ATOM 890 N N . GLU A 1 114 ? -1.948 -12.503 -2.566 1.00 94.69 114 GLU A N 1
ATOM 891 C CA . GLU A 1 114 ? -1.859 -13.966 -2.549 1.00 94.69 114 GLU A CA 1
ATOM 892 C C . GLU A 1 114 ? -0.815 -14.444 -1.533 1.00 94.69 114 GLU A C 1
ATOM 894 O O . GLU A 1 114 ? -1.105 -15.318 -0.714 1.00 94.69 114 GLU A O 1
ATOM 899 N N . SER A 1 115 ? 0.366 -13.817 -1.507 1.00 95.31 115 SER A N 1
ATOM 900 C CA . SER A 1 115 ? 1.449 -14.191 -0.586 1.00 95.31 115 SER A CA 1
ATOM 901 C C . SER A 1 115 ? 1.132 -13.960 0.896 1.00 95.31 115 SER A C 1
ATOM 903 O O . SER A 1 115 ? 1.752 -14.579 1.761 1.00 95.31 115 SER A O 1
ATOM 905 N N . LEU A 1 116 ? 0.194 -13.058 1.193 1.00 94.94 116 LEU A N 1
ATOM 906 C CA . LEU A 1 116 ? -0.252 -12.712 2.546 1.00 94.94 116 LEU A CA 1
ATOM 907 C C . LEU A 1 116 ? -1.610 -13.357 2.889 1.00 94.94 116 LEU A C 1
ATOM 909 O O . LEU A 1 116 ? -2.099 -13.245 4.017 1.00 94.94 116 LEU A O 1
ATOM 913 N N . GLY A 1 117 ? -2.245 -14.034 1.927 1.00 94.50 117 GLY A N 1
ATOM 914 C CA . GLY A 1 117 ? -3.588 -14.595 2.069 1.00 94.50 117 GLY A CA 1
ATOM 915 C C . GLY A 1 117 ? -4.636 -13.530 2.402 1.00 94.50 117 GLY A C 1
ATOM 916 O O . GLY A 1 117 ? -5.428 -13.723 3.329 1.00 94.50 117 GLY A O 1
ATOM 917 N N . VAL A 1 118 ? -4.599 -12.394 1.701 1.00 91.25 118 VAL A N 1
ATOM 918 C CA . VAL A 1 118 ? -5.512 -11.250 1.876 1.00 91.25 118 VAL A CA 1
ATOM 919 C C . VAL A 1 118 ? -6.120 -10.831 0.542 1.00 91.25 118 VAL A C 1
ATOM 921 O O . VAL A 1 118 ? -5.551 -11.070 -0.522 1.00 91.25 118 VAL A O 1
ATOM 924 N N . LYS A 1 119 ? -7.290 -10.188 0.594 1.00 86.31 119 LYS A N 1
ATOM 925 C CA . LYS A 1 119 ? -7.934 -9.640 -0.604 1.00 86.31 119 LYS A CA 1
ATOM 926 C C . LYS A 1 119 ? -7.220 -8.369 -1.057 1.00 86.31 119 LYS A C 1
ATOM 928 O O . LYS A 1 119 ? -6.730 -7.597 -0.234 1.00 86.31 119 LYS A O 1
ATOM 933 N N . THR A 1 120 ? -7.228 -8.127 -2.360 1.00 81.31 120 THR A N 1
ATOM 934 C CA . THR A 1 120 ? -6.667 -6.928 -2.986 1.00 81.31 120 THR A CA 1
ATOM 935 C C . THR A 1 120 ? -7.773 -6.124 -3.650 1.00 81.31 120 THR A C 1
ATOM 937 O O . THR A 1 120 ? -8.644 -6.663 -4.333 1.00 81.31 120 THR A O 1
ATOM 940 N N . ILE A 1 121 ? -7.740 -4.812 -3.447 1.00 73.31 121 ILE A N 1
ATOM 941 C CA . ILE A 1 121 ? -8.584 -3.851 -4.143 1.00 73.31 121 ILE A CA 1
ATOM 942 C C . ILE A 1 121 ? -7.659 -2.921 -4.914 1.00 73.31 121 ILE A C 1
ATOM 944 O O . ILE A 1 121 ? -6.905 -2.136 -4.340 1.00 73.31 121 ILE A O 1
ATOM 948 N N . ALA A 1 122 ? -7.730 -3.009 -6.241 1.00 69.56 122 ALA A N 1
ATOM 949 C CA . ALA A 1 122 ? -7.092 -2.037 -7.110 1.00 69.56 122 ALA A CA 1
ATOM 950 C C . ALA A 1 122 ? -7.824 -0.703 -6.952 1.00 69.56 122 ALA A C 1
ATOM 952 O O . ALA A 1 122 ? -8.999 -0.572 -7.313 1.00 69.56 122 ALA A O 1
ATOM 953 N N . VAL A 1 123 ? -7.141 0.288 -6.391 1.00 65.00 123 VAL A N 1
ATOM 954 C CA . VAL A 1 123 ? -7.746 1.592 -6.160 1.00 65.00 123 VAL A CA 1
ATOM 955 C C . VAL A 1 123 ? -7.618 2.377 -7.449 1.00 65.00 123 VAL A C 1
ATOM 957 O O . VAL A 1 123 ? -6.542 2.813 -7.833 1.00 65.00 123 VAL A O 1
ATOM 960 N N . ASN A 1 124 ? -8.736 2.589 -8.133 1.00 62.38 124 ASN A N 1
ATOM 961 C CA . ASN A 1 124 ? -8.836 3.729 -9.028 1.00 62.38 124 ASN A CA 1
ATOM 962 C C . ASN A 1 124 ? -9.466 4.862 -8.220 1.00 62.38 124 ASN A C 1
ATOM 964 O O . ASN A 1 124 ? -10.651 4.797 -7.884 1.00 62.38 124 ASN A O 1
ATOM 968 N N . ARG A 1 125 ? -8.676 5.894 -7.900 1.00 57.06 125 ARG A N 1
ATOM 969 C CA . ARG A 1 125 ? -9.123 7.051 -7.101 1.00 57.06 125 ARG A CA 1
ATOM 970 C C . ARG A 1 125 ? -10.451 7.635 -7.585 1.00 57.06 125 ARG A C 1
ATOM 972 O O . ARG A 1 125 ? -11.289 7.997 -6.767 1.00 57.06 125 ARG A O 1
ATOM 979 N N . TYR A 1 126 ? -10.695 7.651 -8.898 1.00 53.97 126 TYR A N 1
ATOM 980 C CA . TYR A 1 126 ? -11.958 8.140 -9.456 1.00 53.97 126 TYR A CA 1
ATOM 981 C C . TYR A 1 126 ? -13.144 7.228 -9.139 1.00 53.97 126 TYR A C 1
ATOM 983 O O . TYR A 1 126 ? -14.221 7.734 -8.838 1.00 53.97 126 TYR A O 1
ATOM 991 N N . LEU A 1 127 ? -12.960 5.906 -9.166 1.00 57.44 127 LEU A N 1
ATOM 992 C CA . LEU A 1 127 ? -14.005 4.943 -8.801 1.00 57.44 127 LEU A CA 1
ATOM 993 C C . LEU A 1 127 ? -14.324 5.007 -7.304 1.00 57.44 127 LEU A C 1
ATOM 995 O O . LEU A 1 127 ? -15.493 4.946 -6.940 1.00 57.44 127 LEU A O 1
ATOM 999 N N . MET A 1 128 ? -13.318 5.208 -6.452 1.00 61.62 128 MET A N 1
ATOM 1000 C CA . MET A 1 128 ? -13.502 5.350 -5.003 1.00 61.62 128 MET A CA 1
ATOM 1001 C C . MET A 1 128 ? -14.175 6.670 -4.621 1.00 61.62 128 MET A C 1
ATOM 1003 O O . MET A 1 128 ? -15.157 6.665 -3.877 1.00 61.62 128 MET A O 1
ATOM 1007 N N . ALA A 1 129 ? -13.732 7.788 -5.200 1.00 55.81 129 ALA A N 1
ATOM 1008 C CA . ALA A 1 129 ? -14.373 9.086 -5.011 1.00 55.81 129 ALA A CA 1
ATOM 1009 C C . ALA A 1 129 ? -15.803 9.114 -5.580 1.00 55.81 129 ALA A C 1
ATOM 1011 O O . ALA A 1 129 ? -16.694 9.724 -4.985 1.00 55.81 129 ALA A O 1
ATOM 1012 N N . PHE A 1 130 ? -16.049 8.444 -6.712 1.00 56.62 130 PHE A N 1
ATOM 1013 C CA . PHE A 1 130 ? -17.391 8.286 -7.271 1.00 56.62 130 PHE A CA 1
ATOM 1014 C C . PHE A 1 130 ? -18.275 7.444 -6.349 1.00 56.62 130 PHE A C 1
ATOM 1016 O O . PHE A 1 130 ? -19.320 7.937 -5.933 1.00 56.62 130 PHE A O 1
ATOM 1023 N N . ALA A 1 131 ? -17.822 6.250 -5.948 1.00 58.88 131 ALA A N 1
ATOM 1024 C CA . ALA A 1 131 ? -18.557 5.367 -5.045 1.00 58.88 131 ALA A CA 1
ATOM 1025 C C . ALA A 1 131 ? -18.893 6.057 -3.717 1.00 58.88 131 ALA A C 1
ATOM 1027 O O . ALA A 1 131 ? -20.013 5.944 -3.229 1.00 58.88 131 ALA A O 1
ATOM 1028 N N . PHE A 1 132 ? -17.970 6.844 -3.162 1.00 58.53 132 PHE A N 1
ATOM 1029 C CA . PHE A 1 132 ? -18.235 7.629 -1.959 1.00 58.53 132 PHE A CA 1
ATOM 1030 C C . PHE A 1 132 ? -19.317 8.696 -2.166 1.00 58.53 132 PHE A C 1
ATOM 1032 O O . PHE A 1 132 ? -20.209 8.856 -1.329 1.00 58.53 132 PHE A O 1
ATOM 1039 N N . ARG A 1 133 ? -19.255 9.443 -3.277 1.00 59.81 133 ARG A N 1
ATOM 1040 C CA . ARG A 1 133 ? -20.223 10.510 -3.577 1.00 59.81 133 ARG A CA 1
ATOM 1041 C C . ARG A 1 133 ? -21.618 9.957 -3.852 1.00 59.81 133 ARG A C 1
ATOM 1043 O O . ARG A 1 133 ? -22.591 10.606 -3.476 1.00 59.81 133 ARG A O 1
ATOM 1050 N N . THR A 1 134 ? -21.719 8.791 -4.487 1.00 55.97 134 THR A N 1
ATOM 1051 C CA . THR A 1 134 ? -22.999 8.201 -4.902 1.00 55.97 134 THR A CA 1
ATOM 1052 C C . THR A 1 134 ? -23.602 7.254 -3.871 1.00 55.97 134 THR A C 1
ATOM 1054 O O . THR A 1 134 ? -24.824 7.180 -3.775 1.00 55.97 134 THR A O 1
ATOM 1057 N N . HIS A 1 135 ? -22.786 6.567 -3.069 1.00 55.34 135 HIS A N 1
ATOM 1058 C CA . HIS A 1 135 ? -23.232 5.497 -2.171 1.00 55.34 135 HIS A CA 1
ATOM 1059 C C . HIS A 1 135 ? -22.967 5.786 -0.699 1.00 55.34 135 HIS A C 1
ATOM 1061 O O . HIS A 1 135 ? -22.697 4.851 0.053 1.00 55.34 135 HIS A O 1
ATOM 1067 N N . LYS A 1 136 ? -23.072 7.051 -0.254 1.00 50.06 136 LYS A N 1
ATOM 1068 C CA . LYS A 1 136 ? -23.048 7.391 1.180 1.00 50.06 136 LYS A CA 1
ATOM 1069 C C . LYS A 1 136 ? -23.976 6.439 1.954 1.00 50.06 136 LYS A C 1
ATOM 1071 O O . LYS A 1 136 ? -25.179 6.666 2.014 1.00 50.06 136 LYS A O 1
ATOM 1076 N N . LYS A 1 137 ? -23.386 5.408 2.572 1.00 49.22 137 LYS A N 1
ATOM 1077 C CA . LYS A 1 137 ? -24.038 4.396 3.415 1.00 49.22 137 LYS A CA 1
ATOM 1078 C C . LYS A 1 137 ? -25.030 3.449 2.710 1.00 49.22 137 LYS A C 1
ATOM 1080 O O . LYS A 1 137 ? -26.112 3.221 3.241 1.00 49.22 137 LYS A O 1
ATOM 1085 N N . SER 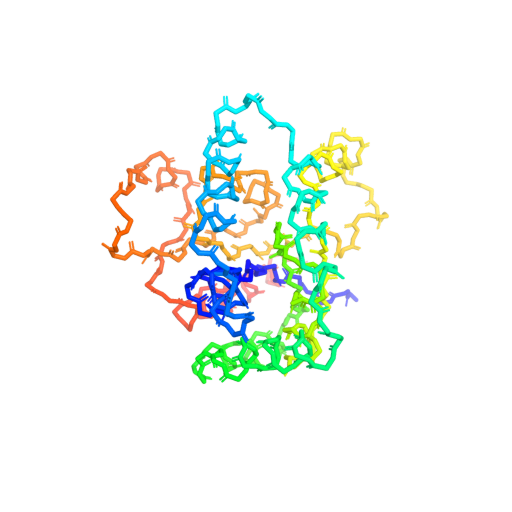A 1 138 ? -24.695 2.874 1.550 1.00 48.75 138 SER A N 1
ATOM 1086 C CA . SER A 1 138 ? -25.427 1.685 1.065 1.00 48.75 138 SER A CA 1
ATOM 1087 C C . SER A 1 138 ? -24.746 0.392 1.516 1.00 48.75 138 SER A C 1
ATOM 1089 O O . SER A 1 138 ? -23.527 0.302 1.398 1.00 48.75 138 SER A O 1
ATOM 1091 N N . GLU A 1 139 ? -25.521 -0.625 1.904 1.00 50.00 139 GLU A N 1
ATOM 1092 C CA . GLU A 1 139 ? -25.037 -1.988 2.217 1.00 50.00 139 GLU A CA 1
ATOM 1093 C C . GLU A 1 139 ? -24.184 -2.602 1.086 1.00 50.00 139 GLU A C 1
ATOM 1095 O O . GLU A 1 139 ? -23.321 -3.431 1.337 1.00 50.00 139 GLU A O 1
ATOM 1100 N N . ALA A 1 140 ? -24.349 -2.148 -0.165 1.00 46.81 140 ALA A N 1
ATOM 1101 C CA . ALA A 1 140 ? -23.534 -2.579 -1.307 1.00 46.81 140 ALA A CA 1
ATOM 1102 C C . ALA A 1 140 ? -22.056 -2.133 -1.248 1.00 46.81 140 ALA A C 1
ATOM 1104 O O . ALA A 1 140 ? -21.255 -2.583 -2.064 1.00 46.81 140 ALA A O 1
ATOM 1105 N N . ALA A 1 141 ? -21.697 -1.245 -0.316 1.00 55.84 141 ALA A N 1
ATOM 1106 C CA . ALA A 1 141 ? -20.323 -0.805 -0.086 1.00 55.84 141 ALA A CA 1
ATOM 1107 C C . ALA A 1 141 ? -19.685 -1.433 1.168 1.00 55.84 141 ALA A C 1
ATOM 1109 O O . ALA A 1 141 ? -18.541 -1.104 1.496 1.00 55.84 141 ALA A O 1
ATOM 1110 N N . ASP A 1 142 ? -20.394 -2.337 1.859 1.00 54.69 142 ASP A N 1
ATOM 1111 C CA . ASP A 1 142 ? -19.814 -3.117 2.954 1.00 54.69 142 ASP A CA 1
ATOM 1112 C C . ASP A 1 142 ? -18.644 -3.958 2.425 1.00 54.69 142 ASP A C 1
ATOM 1114 O O . ASP A 1 142 ? -18.774 -4.721 1.467 1.00 54.69 142 ASP A O 1
ATOM 1118 N N . GLY A 1 143 ? -17.472 -3.783 3.040 1.00 59.97 143 GLY A N 1
ATOM 1119 C CA . GLY A 1 143 ? -16.216 -4.411 2.619 1.00 59.97 143 GLY A CA 1
ATOM 1120 C C . GLY A 1 143 ? -15.438 -3.653 1.534 1.00 59.97 143 GLY A C 1
ATOM 1121 O O . GLY A 1 143 ? -14.303 -4.027 1.249 1.00 59.97 143 GLY A O 1
ATOM 1122 N N . LEU A 1 144 ? -16.000 -2.579 0.958 1.00 67.62 144 LEU A N 1
ATOM 1123 C CA . LEU A 1 144 ? -15.294 -1.684 0.027 1.00 67.62 144 LEU A CA 1
ATOM 1124 C C . LEU A 1 144 ? -14.558 -0.547 0.755 1.00 67.62 144 LEU A C 1
ATOM 1126 O O . LEU A 1 144 ? -13.584 -0.007 0.235 1.00 67.62 144 LEU A O 1
ATOM 1130 N N . PHE A 1 145 ? -15.036 -0.169 1.943 1.00 78.94 145 PHE A N 1
ATOM 1131 C CA . PHE A 1 145 ? -14.450 0.889 2.761 1.00 78.94 145 PHE A CA 1
ATOM 1132 C C . PHE A 1 145 ? -13.887 0.314 4.064 1.00 78.94 145 PHE A C 1
ATOM 1134 O O . PHE A 1 145 ? -14.595 -0.423 4.755 1.00 78.94 145 PHE A O 1
ATOM 1141 N N . PRO A 1 146 ? -12.635 0.631 4.423 1.00 87.31 146 PRO A N 1
ATOM 1142 C CA . PRO A 1 146 ? -12.035 0.100 5.635 1.00 87.31 146 PRO A CA 1
ATOM 1143 C C . PRO A 1 146 ? -12.534 0.843 6.886 1.00 87.31 146 PRO A C 1
ATOM 1145 O O . PRO A 1 146 ? -12.636 2.068 6.892 1.00 87.31 146 PRO A O 1
ATOM 1148 N N . ASP A 1 147 ? -12.776 0.125 7.988 1.00 90.50 147 ASP A N 1
ATOM 1149 C CA . ASP A 1 147 ? -13.001 0.741 9.307 1.00 90.50 147 ASP A CA 1
ATOM 1150 C C . ASP A 1 147 ? -11.740 1.465 9.794 1.00 90.50 147 ASP A C 1
ATOM 1152 O O . ASP A 1 147 ? -11.808 2.508 10.452 1.00 90.50 147 ASP A O 1
ATOM 1156 N N . VAL A 1 148 ? -10.581 0.895 9.465 1.00 94.56 148 VAL A N 1
ATOM 1157 C CA . VAL A 1 148 ? -9.254 1.397 9.809 1.00 94.56 148 VAL A CA 1
ATOM 1158 C C . VAL A 1 148 ? -8.399 1.422 8.554 1.00 94.56 148 VAL A C 1
ATOM 1160 O O . VAL A 1 148 ? -8.246 0.381 7.923 1.00 94.56 148 VAL A O 1
ATOM 1163 N N . TYR A 1 149 ? -7.806 2.563 8.219 1.00 94.88 149 TYR A N 1
ATOM 1164 C CA . TYR A 1 149 ? -6.867 2.668 7.101 1.00 94.88 149 TYR A CA 1
ATOM 1165 C C . TYR A 1 149 ? -5.456 2.979 7.600 1.00 94.88 149 TYR A C 1
ATOM 1167 O O . TYR A 1 149 ? -5.274 3.886 8.420 1.00 94.88 149 TYR A O 1
ATOM 1175 N N . VAL A 1 150 ? -4.478 2.210 7.113 1.00 95.94 150 VAL A N 1
ATOM 1176 C CA . VAL A 1 150 ? -3.044 2.396 7.359 1.00 95.94 150 VAL A CA 1
ATOM 1177 C C . VAL A 1 150 ? -2.368 2.731 6.029 1.00 95.94 150 VAL A C 1
ATOM 1179 O O . VAL A 1 150 ? -2.249 1.861 5.170 1.00 95.94 150 VAL A O 1
ATOM 1182 N N . GLY A 1 151 ? -1.939 3.981 5.871 1.00 93.81 151 GLY A N 1
ATOM 1183 C CA . GLY A 1 151 ? -1.273 4.497 4.665 1.00 93.81 151 GLY A CA 1
ATOM 1184 C C . GLY A 1 151 ? -0.001 5.270 5.015 1.00 93.81 151 GLY A C 1
ATOM 1185 O O . GLY A 1 151 ? 0.281 5.492 6.193 1.00 93.81 151 GLY A O 1
ATOM 1186 N N . ASP A 1 152 ? 0.764 5.711 4.021 1.00 91.44 152 ASP A N 1
ATOM 1187 C CA . ASP A 1 152 ? 2.006 6.473 4.229 1.00 91.44 152 ASP A CA 1
ATOM 1188 C C . ASP A 1 152 ? 1.902 7.950 3.790 1.00 91.44 152 ASP A C 1
ATOM 1190 O O . ASP A 1 152 ? 2.641 8.801 4.289 1.00 91.44 152 ASP A O 1
ATOM 1194 N N . ASP A 1 153 ? 0.979 8.277 2.880 1.00 87.75 153 ASP A N 1
ATOM 1195 C CA . ASP A 1 153 ? 0.863 9.606 2.274 1.00 87.75 153 ASP A CA 1
ATOM 1196 C C . ASP A 1 153 ? -0.568 10.169 2.376 1.00 87.75 153 ASP A C 1
ATOM 1198 O O . ASP A 1 153 ? -1.360 10.102 1.429 1.00 87.75 153 ASP A O 1
ATOM 1202 N N . PRO A 1 154 ? -0.928 10.792 3.512 1.00 85.25 154 PRO A N 1
ATOM 1203 C CA . PRO A 1 154 ? -2.281 11.295 3.735 1.00 85.25 154 PRO A CA 1
ATOM 1204 C C . PRO A 1 154 ? -2.675 12.451 2.806 1.00 85.25 154 PRO A C 1
ATOM 1206 O O . PRO A 1 154 ? -3.860 12.746 2.680 1.00 85.25 154 PRO A O 1
ATOM 1209 N N . ALA A 1 155 ? -1.723 13.116 2.139 1.00 81.06 155 ALA A N 1
ATOM 1210 C CA . ALA A 1 155 ? -2.037 14.149 1.151 1.00 81.06 155 ALA A CA 1
ATOM 1211 C C . ALA A 1 155 ? -2.456 13.539 -0.188 1.00 81.06 155 ALA A C 1
ATOM 1213 O O . ALA A 1 155 ? -3.351 14.051 -0.857 1.00 81.06 155 ALA A O 1
ATOM 1214 N N . ASN A 1 156 ? -1.814 12.440 -0.576 1.00 76.06 156 ASN A N 1
ATOM 1215 C CA . ASN A 1 156 ? -2.153 11.712 -1.787 1.00 76.06 156 ASN A CA 1
ATOM 1216 C C . ASN A 1 156 ? -3.364 10.792 -1.588 1.00 76.06 156 ASN A C 1
ATOM 1218 O O . ASN A 1 156 ? -4.108 10.571 -2.540 1.00 76.06 156 ASN A O 1
ATOM 1222 N N . GLU A 1 157 ? -3.587 10.289 -0.380 1.00 79.94 157 GLU A N 1
ATOM 1223 C CA . GLU A 1 157 ? -4.608 9.280 -0.075 1.00 79.94 157 GLU A CA 1
ATOM 1224 C C . GLU A 1 157 ? -5.745 9.810 0.801 1.00 79.94 157 GLU A C 1
ATOM 1226 O O . GLU A 1 157 ? -6.435 9.035 1.462 1.00 79.94 157 GLU A O 1
ATOM 1231 N N . GLU A 1 158 ? -5.957 11.132 0.797 1.00 80.56 158 GLU A N 1
ATOM 1232 C CA . GLU A 1 158 ? -6.944 11.803 1.652 1.00 80.56 158 GLU A CA 1
ATOM 1233 C C . GLU A 1 158 ? -8.334 11.154 1.533 1.00 80.56 158 GLU A C 1
ATOM 1235 O O . GLU A 1 158 ? -8.986 10.931 2.546 1.00 80.56 158 GLU A O 1
ATOM 1240 N N . ASP A 1 159 ? -8.749 10.734 0.332 1.00 78.56 159 ASP A N 1
ATOM 1241 C CA . ASP A 1 159 ? -10.024 10.036 0.132 1.00 78.56 159 ASP A CA 1
ATOM 1242 C C . ASP A 1 159 ? -10.125 8.726 0.944 1.00 78.56 159 ASP A C 1
ATOM 1244 O O . ASP A 1 159 ? -11.140 8.499 1.595 1.00 78.56 159 ASP A O 1
ATOM 1248 N N . LEU A 1 160 ? -9.090 7.873 0.952 1.00 81.38 160 LEU A N 1
ATOM 1249 C CA . LEU A 1 160 ? -9.094 6.602 1.699 1.00 81.38 160 LEU A CA 1
ATOM 1250 C C . LEU A 1 160 ? -9.050 6.838 3.207 1.00 81.38 160 LEU A C 1
ATOM 1252 O O . LEU A 1 160 ? -9.769 6.185 3.966 1.00 81.38 160 LEU A O 1
ATOM 1256 N N . PHE A 1 161 ? -8.254 7.815 3.634 1.00 87.69 161 PHE A N 1
ATOM 1257 C CA . PHE A 1 161 ? -8.192 8.205 5.032 1.00 87.69 161 PHE A CA 1
ATOM 1258 C C . PHE A 1 161 ? -9.527 8.749 5.532 1.00 87.69 161 PHE A C 1
ATOM 1260 O O . PHE A 1 161 ? -9.985 8.328 6.590 1.00 87.69 161 PHE A O 1
ATOM 1267 N N . GLU A 1 162 ? -10.185 9.640 4.792 1.00 85.75 162 GLU A N 1
ATOM 1268 C CA . GLU A 1 162 ? -11.460 10.237 5.207 1.00 85.75 162 G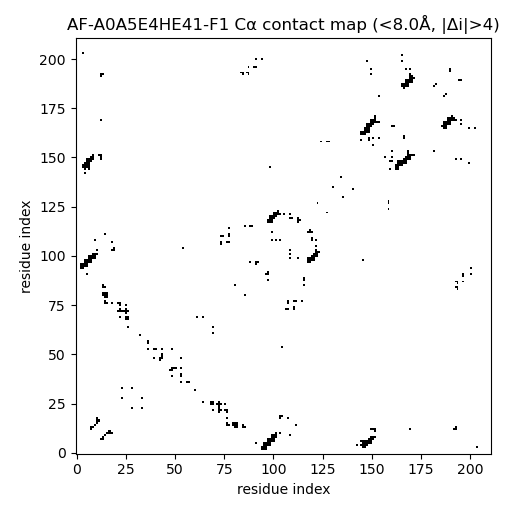LU A CA 1
ATOM 1269 C C . GLU A 1 162 ? -12.613 9.230 5.283 1.00 85.75 162 GLU A C 1
ATOM 1271 O O . GLU A 1 162 ? -13.575 9.456 6.020 1.00 85.75 162 GLU A O 1
ATOM 1276 N N . LEU A 1 163 ? -12.501 8.102 4.580 1.00 81.56 163 LEU A N 1
ATOM 1277 C CA . LEU A 1 163 ? -13.455 6.994 4.650 1.00 81.56 163 LEU A CA 1
ATOM 1278 C C . LEU A 1 163 ? -13.286 6.148 5.917 1.00 81.56 163 LEU A C 1
ATOM 1280 O O . LEU A 1 163 ? -14.258 5.549 6.380 1.00 81.56 163 LEU A O 1
ATOM 1284 N N . ALA A 1 164 ? -12.086 6.123 6.496 1.00 88.69 164 ALA A N 1
ATOM 1285 C CA . ALA A 1 164 ? -11.782 5.319 7.667 1.00 88.69 164 ALA A CA 1
ATOM 1286 C C . ALA A 1 164 ? -12.151 6.017 8.984 1.00 88.69 164 ALA A C 1
ATOM 1288 O O . ALA A 1 164 ? -11.974 7.227 9.185 1.00 88.69 164 ALA A O 1
ATOM 1289 N N . ARG A 1 165 ? -12.626 5.217 9.943 1.00 90.75 165 ARG A N 1
ATOM 1290 C CA . ARG A 1 165 ? -12.941 5.681 11.303 1.00 90.75 165 ARG A CA 1
ATOM 1291 C C . ARG A 1 165 ? -11.667 5.897 12.110 1.00 90.75 165 ARG A C 1
ATOM 1293 O O . ARG A 1 165 ? -11.574 6.890 12.828 1.00 90.75 165 ARG A O 1
ATOM 1300 N N . LEU A 1 166 ? -10.689 5.005 11.952 1.00 94.06 166 LEU A N 1
ATOM 1301 C CA . LEU A 1 166 ? -9.328 5.191 12.446 1.00 94.06 166 LEU A CA 1
ATOM 1302 C C . LEU A 1 166 ? -8.370 5.401 11.274 1.00 94.06 166 LEU A C 1
ATOM 1304 O O . LEU A 1 166 ? -8.337 4.615 10.330 1.00 94.06 166 LEU A O 1
ATOM 1308 N N . LYS A 1 167 ? -7.571 6.459 11.377 1.00 96.19 167 LYS A N 1
ATOM 1309 C CA . LYS A 1 167 ? -6.647 6.923 10.346 1.00 96.19 167 LYS A CA 1
ATOM 1310 C C . LYS A 1 167 ? -5.229 6.790 10.889 1.00 96.19 167 LYS A C 1
ATOM 1312 O O . LYS A 1 167 ? -4.894 7.502 11.836 1.00 96.19 167 LYS A O 1
ATOM 1317 N N . ILE A 1 168 ? -4.434 5.867 10.353 1.00 96.38 168 ILE A N 1
ATOM 1318 C CA . ILE A 1 168 ? -3.053 5.628 10.795 1.00 96.38 168 ILE A CA 1
ATOM 1319 C C . ILE A 1 168 ? -2.085 5.939 9.655 1.00 96.38 168 ILE A C 1
ATOM 1321 O O . ILE A 1 168 ? -2.199 5.381 8.569 1.00 96.38 168 ILE A O 1
ATOM 1325 N N . VAL A 1 169 ? -1.117 6.808 9.918 1.00 95.44 169 VAL A N 1
ATOM 1326 C CA . VAL A 1 169 ? -0.058 7.185 8.983 1.00 95.44 169 VAL A CA 1
ATOM 1327 C C . VAL A 1 169 ? 1.250 6.541 9.423 1.00 95.44 169 VAL A C 1
ATOM 1329 O O . VAL A 1 169 ? 1.686 6.735 10.560 1.00 95.44 169 VAL A O 1
ATOM 1332 N N . VAL A 1 170 ? 1.890 5.802 8.520 1.00 93.25 170 VAL A N 1
ATOM 1333 C CA . VAL A 1 170 ? 3.258 5.307 8.698 1.00 93.25 170 VAL A CA 1
ATOM 1334 C C . VAL A 1 170 ? 4.233 6.417 8.289 1.00 93.25 170 VAL A C 1
ATOM 1336 O O . VAL A 1 170 ? 4.443 6.682 7.108 1.00 93.25 170 VAL A O 1
ATOM 1339 N N . GLU A 1 171 ? 4.819 7.105 9.272 1.00 89.50 171 GLU A N 1
ATOM 1340 C CA . GLU A 1 171 ? 5.771 8.194 9.051 1.00 89.50 171 GLU A CA 1
ATOM 1341 C C . GLU A 1 171 ? 7.131 7.654 8.610 1.00 89.50 171 GLU A C 1
ATOM 1343 O O . GLU A 1 171 ? 7.915 7.098 9.383 1.00 89.50 171 GLU A O 1
ATOM 1348 N N . ARG A 1 172 ? 7.462 7.919 7.351 1.00 79.31 172 ARG A N 1
ATOM 1349 C CA . ARG A 1 172 ? 8.798 7.682 6.821 1.00 79.31 172 ARG A CA 1
ATOM 1350 C C . ARG A 1 172 ? 9.748 8.829 7.158 1.00 79.31 172 ARG A C 1
ATOM 1352 O O . ARG A 1 172 ? 9.505 9.975 6.792 1.00 79.31 172 ARG A O 1
ATOM 1359 N N . LYS A 1 173 ? 10.874 8.506 7.805 1.00 71.31 173 LYS A N 1
ATOM 1360 C CA . LYS A 1 173 ? 11.893 9.486 8.236 1.00 71.31 173 LYS A CA 1
ATOM 1361 C C . LYS A 1 173 ? 12.539 10.260 7.084 1.00 71.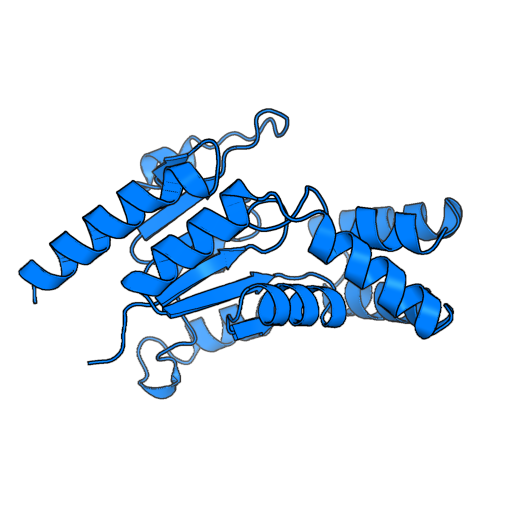31 173 LYS A C 1
ATOM 1363 O O . LYS A 1 173 ? 13.051 11.352 7.304 1.00 71.31 173 LYS A O 1
ATOM 1368 N N . ASP A 1 174 ? 12.542 9.692 5.883 1.00 72.56 174 ASP A N 1
ATOM 1369 C CA . ASP A 1 174 ? 13.124 10.287 4.680 1.00 72.56 174 ASP A CA 1
ATOM 1370 C C . ASP A 1 174 ? 12.148 11.183 3.900 1.00 72.56 174 ASP A C 1
ATOM 1372 O O . ASP A 1 174 ? 12.573 11.943 3.029 1.00 72.56 174 ASP A O 1
ATOM 1376 N N . LYS A 1 175 ? 10.850 11.160 4.232 1.00 69.12 175 LYS A N 1
ATOM 1377 C CA . LYS A 1 175 ? 9.864 12.095 3.681 1.00 69.12 175 LYS A CA 1
ATOM 1378 C C . LYS A 1 175 ? 9.752 13.308 4.608 1.00 69.12 175 LYS A C 1
ATOM 1380 O O . LYS A 1 175 ? 9.128 13.252 5.663 1.00 69.12 175 LYS A O 1
ATOM 1385 N N . HIS A 1 176 ? 10.328 14.439 4.200 1.00 65.25 176 HIS A N 1
ATOM 1386 C CA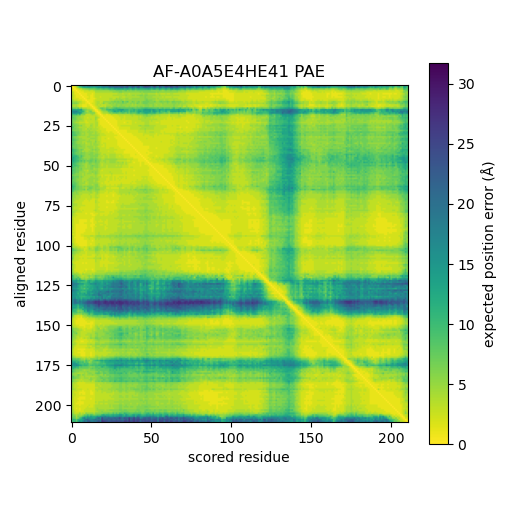 . HIS A 1 176 ? 10.072 15.730 4.846 1.00 65.25 176 HIS A CA 1
ATOM 1387 C C . HIS A 1 176 ? 8.683 16.248 4.450 1.00 65.25 176 HIS A C 1
ATOM 1389 O O . HIS A 1 176 ? 8.551 17.055 3.532 1.00 65.25 176 HIS A O 1
ATOM 1395 N N . ALA A 1 177 ? 7.644 15.756 5.119 1.00 74.06 177 ALA A N 1
ATOM 1396 C CA . ALA A 1 177 ? 6.273 16.215 4.935 1.00 74.06 177 ALA A CA 1
ATOM 1397 C C . ALA A 1 177 ? 5.767 16.923 6.198 1.00 74.06 177 ALA A C 1
ATOM 1399 O O . ALA A 1 177 ? 5.987 16.468 7.321 1.00 74.06 177 ALA A O 1
ATOM 1400 N N . ASP A 1 178 ? 5.088 18.056 6.009 1.00 82.81 178 ASP A N 1
ATOM 1401 C CA . ASP A 1 178 ? 4.398 18.750 7.091 1.00 82.81 178 ASP A CA 1
ATOM 1402 C C . ASP A 1 178 ? 3.054 18.063 7.366 1.00 82.81 178 ASP A C 1
ATOM 1404 O O . ASP A 1 178 ? 2.098 18.176 6.593 1.00 82.81 178 ASP A O 1
ATOM 1408 N N . TYR A 1 179 ? 2.994 17.335 8.481 1.00 83.69 179 TYR A N 1
ATOM 1409 C CA . TYR A 1 179 ? 1.800 16.613 8.911 1.00 83.69 179 TYR A CA 1
ATOM 1410 C C . TYR A 1 179 ? 0.920 17.390 9.900 1.00 83.69 179 TYR A C 1
ATOM 1412 O O . TYR A 1 179 ? -0.036 16.816 10.429 1.00 83.69 179 TYR A O 1
ATOM 1420 N N . THR A 1 180 ? 1.198 18.674 10.161 1.00 85.88 180 THR A N 1
ATOM 1421 C CA . THR A 1 180 ? 0.514 19.462 11.207 1.00 85.88 180 THR A CA 1
ATOM 1422 C C . THR A 1 180 ? -1.010 19.401 11.064 1.00 85.88 180 THR A C 1
ATOM 1424 O O . THR A 1 180 ? -1.697 18.986 11.999 1.00 85.88 180 THR A O 1
ATOM 1427 N N . ARG A 1 181 ? -1.539 19.650 9.855 1.00 88.44 181 ARG A N 1
ATOM 1428 C CA . ARG A 1 181 ? -2.993 19.611 9.586 1.00 88.44 181 ARG A CA 1
ATOM 1429 C C . ARG A 1 181 ? -3.649 18.255 9.866 1.00 88.44 181 ARG A C 1
ATOM 1431 O O . ARG A 1 181 ? -4.835 18.190 10.167 1.00 88.44 181 ARG A O 1
ATOM 1438 N N . PHE A 1 182 ? -2.912 17.156 9.722 1.00 87.62 182 PHE A N 1
ATOM 1439 C CA . PHE A 1 182 ? -3.440 15.802 9.914 1.00 87.62 182 PHE A CA 1
ATOM 1440 C C . PHE A 1 182 ? -3.389 15.389 11.388 1.00 87.62 182 PHE A C 1
ATOM 1442 O O . PHE A 1 182 ? -4.325 14.762 11.886 1.00 87.62 182 PHE A O 1
ATOM 1449 N N . LYS A 1 183 ? -2.346 15.819 12.111 1.00 86.88 183 LYS A N 1
ATOM 1450 C CA . LYS A 1 183 ? -2.239 15.672 13.573 1.00 86.88 183 LYS A CA 1
ATOM 1451 C C . LYS A 1 183 ? -3.401 16.367 14.277 1.00 86.88 183 LYS A C 1
ATOM 1453 O O . LYS A 1 183 ? -4.054 15.762 15.122 1.00 86.88 183 LYS A O 1
ATOM 1458 N N . GLU A 1 184 ? -3.740 17.580 13.849 1.00 90.19 184 GLU A N 1
ATOM 1459 C CA . GLU A 1 184 ? -4.897 18.330 14.362 1.00 90.19 184 GLU A CA 1
ATOM 1460 C C . GLU A 1 184 ? -6.244 17.643 14.074 1.00 90.19 184 GLU A C 1
ATOM 1462 O O . GLU A 1 184 ? -7.195 17.793 14.838 1.00 90.19 184 GLU A O 1
ATOM 1467 N N . ARG A 1 185 ? -6.326 16.834 13.008 1.00 89.31 185 ARG A N 1
ATOM 1468 C CA . ARG A 1 185 ? -7.517 16.046 12.635 1.00 89.31 185 ARG A CA 1
ATOM 1469 C C . ARG A 1 185 ? -7.592 14.675 13.318 1.00 89.31 185 ARG A C 1
ATOM 1471 O O . ARG A 1 185 ? -8.464 13.877 12.974 1.00 89.31 185 ARG A O 1
ATOM 1478 N N . GLY A 1 186 ? -6.698 14.388 14.264 1.00 91.50 186 GLY A N 1
ATOM 1479 C CA . GLY A 1 186 ? -6.717 13.154 15.054 1.00 91.50 186 GLY A CA 1
ATOM 1480 C C . GLY A 1 186 ? -6.182 11.918 14.328 1.00 91.50 186 GLY A C 1
ATOM 1481 O O . GLY A 1 186 ? -6.534 10.800 14.701 1.00 91.50 186 GLY A O 1
ATOM 1482 N N . TYR A 1 187 ? -5.354 12.094 13.295 1.00 94.62 187 TYR A N 1
ATOM 1483 C CA . TYR A 1 187 ? -4.636 10.981 12.674 1.00 94.62 187 TYR A CA 1
ATOM 1484 C C . TYR A 1 187 ? -3.600 10.428 13.666 1.00 94.62 187 TYR A C 1
ATOM 1486 O O . TYR A 1 187 ? -2.956 11.181 14.401 1.00 94.62 187 TYR A O 1
ATOM 1494 N N . VAL A 1 188 ? -3.441 9.108 13.690 1.00 95.94 188 VAL A N 1
ATOM 1495 C CA . VAL A 1 188 ? -2.419 8.413 14.483 1.00 95.94 188 VAL A CA 1
ATOM 1496 C C . VAL A 1 188 ? -1.173 8.256 13.625 1.00 95.94 188 VAL A C 1
ATOM 1498 O O . VAL A 1 188 ? -1.279 7.864 12.471 1.00 95.94 188 VAL A O 1
ATOM 1501 N N . PHE A 1 189 ? 0.003 8.527 14.181 1.00 94.44 189 PHE A N 1
ATOM 1502 C CA . PHE A 1 189 ? 1.274 8.432 13.463 1.00 94.44 189 PHE A CA 1
ATOM 1503 C C . PHE A 1 189 ? 2.153 7.364 14.107 1.00 94.44 189 PHE A C 1
ATOM 1505 O O . PHE A 1 189 ? 2.292 7.335 15.331 1.00 94.44 189 PHE A O 1
ATOM 1512 N N . VAL A 1 190 ? 2.715 6.485 13.284 1.00 95.06 190 VAL A N 1
ATOM 1513 C CA . VAL A 1 190 ? 3.565 5.358 13.697 1.00 95.06 190 VAL A CA 1
ATOM 1514 C C . VAL A 1 190 ? 4.794 5.274 12.798 1.00 95.06 190 VAL A C 1
ATOM 1516 O O . VAL A 1 190 ? 4.756 5.759 11.674 1.00 95.06 190 VAL A O 1
ATOM 1519 N N . GLY A 1 191 ? 5.884 4.659 13.253 1.00 92.56 191 GLY A N 1
ATOM 1520 C CA . GLY A 1 191 ? 7.097 4.505 12.439 1.00 92.56 191 GLY A CA 1
ATOM 1521 C C . GLY A 1 191 ? 7.065 3.316 11.476 1.00 92.56 191 GLY A C 1
ATOM 1522 O O . GLY A 1 191 ? 7.906 3.230 10.584 1.00 92.56 191 GLY A O 1
ATOM 1523 N N . SER A 1 192 ? 6.133 2.379 11.665 1.00 93.94 192 SER A N 1
ATOM 1524 C CA . SER A 1 192 ? 6.077 1.123 10.911 1.00 93.94 192 SER A CA 1
ATOM 1525 C C . SER A 1 192 ? 4.698 0.452 10.999 1.00 93.94 192 SER A C 1
ATOM 1527 O O . SER A 1 192 ? 3.894 0.764 11.881 1.00 93.94 192 SER A O 1
ATOM 1529 N N . LEU A 1 193 ? 4.418 -0.509 10.111 1.00 95.88 193 LEU A N 1
ATOM 1530 C CA . LEU A 1 193 ? 3.181 -1.299 10.160 1.00 95.88 193 LEU A CA 1
ATOM 1531 C C . LEU A 1 193 ? 3.027 -2.110 11.471 1.00 95.88 193 LEU A C 1
ATOM 1533 O O . LEU A 1 193 ? 1.930 -2.095 12.035 1.00 95.88 193 LEU A O 1
ATOM 1537 N N . PRO A 1 194 ? 4.069 -2.767 12.027 1.00 97.25 194 PRO A N 1
ATOM 1538 C CA . PRO A 1 194 ? 3.977 -3.423 13.335 1.00 97.25 194 PRO A CA 1
ATOM 1539 C C . PRO A 1 194 ? 3.525 -2.493 14.470 1.00 97.25 194 PRO A C 1
ATOM 1541 O O . PRO A 1 194 ? 2.740 -2.903 15.326 1.00 97.25 194 PRO A O 1
ATOM 1544 N N . GLU A 1 195 ? 3.960 -1.231 14.464 1.00 96.88 195 GLU A N 1
ATOM 1545 C CA . GLU A 1 195 ? 3.549 -0.226 15.454 1.00 96.88 195 GLU A CA 1
ATOM 1546 C C . GLU A 1 195 ? 2.079 0.198 15.316 1.00 96.88 195 GLU A C 1
ATOM 1548 O O . G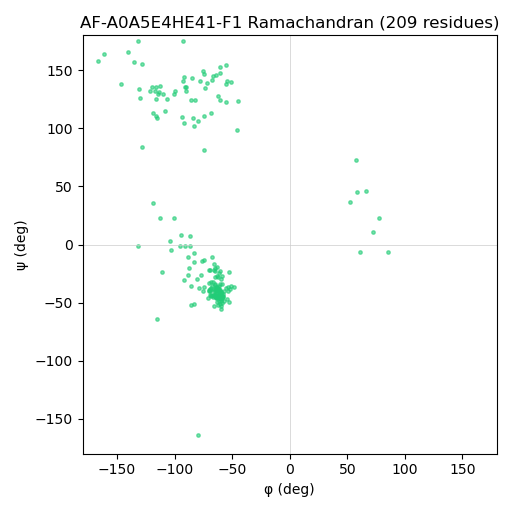LU A 1 195 ? 1.475 0.643 16.294 1.00 96.88 195 GLU A O 1
ATOM 1553 N N . ALA A 1 196 ? 1.465 0.022 14.140 1.00 97.06 196 ALA A N 1
ATOM 1554 C CA . ALA A 1 196 ? 0.037 0.275 13.948 1.00 97.06 196 ALA A CA 1
ATOM 1555 C C . ALA A 1 196 ? -0.835 -0.762 14.676 1.00 97.06 196 ALA A C 1
ATOM 1557 O O . ALA A 1 196 ? -1.914 -0.428 15.173 1.00 97.06 196 ALA A O 1
ATOM 1558 N N . VAL A 1 197 ? -0.379 -2.017 14.774 1.00 97.94 197 VAL A N 1
ATOM 1559 C CA . VAL A 1 197 ? -1.187 -3.157 15.245 1.00 97.94 197 VAL A CA 1
ATOM 1560 C C . VAL A 1 197 ? -1.821 -2.929 16.629 1.00 97.94 197 VAL A C 1
ATOM 1562 O O . VAL A 1 197 ? -3.030 -3.161 16.760 1.00 97.94 197 VAL A O 1
ATOM 1565 N N . PRO A 1 198 ? -1.102 -2.442 17.665 1.00 97.81 198 PRO A N 1
ATOM 1566 C CA . PRO A 1 198 ? -1.708 -2.157 18.966 1.00 97.81 198 PRO A CA 1
ATOM 1567 C C . PRO A 1 198 ? -2.807 -1.089 18.906 1.00 97.81 198 PRO A C 1
ATOM 1569 O O . PRO A 1 198 ? -3.829 -1.234 19.581 1.00 97.81 198 PRO A O 1
ATOM 1572 N N . ALA A 1 199 ? -2.631 -0.043 18.089 1.00 96.62 199 ALA A N 1
ATOM 1573 C CA . ALA A 1 199 ? -3.620 1.022 17.924 1.00 96.62 199 ALA A CA 1
ATOM 1574 C C . ALA A 1 199 ? -4.896 0.498 17.251 1.00 96.62 199 ALA A C 1
ATOM 1576 O O . ALA A 1 199 ? -5.997 0.758 17.741 1.00 96.62 199 ALA A O 1
ATOM 1577 N N . VAL A 1 200 ? -4.747 -0.318 16.199 1.00 96.94 200 VAL A N 1
ATOM 1578 C CA . VAL A 1 200 ? -5.877 -1.002 15.548 1.00 96.94 200 VAL A CA 1
ATOM 1579 C C . VAL A 1 200 ? -6.617 -1.885 16.552 1.00 96.94 200 VAL A C 1
ATOM 1581 O O . VAL A 1 200 ? -7.834 -1.781 16.704 1.00 96.94 200 VAL A O 1
ATOM 1584 N N . LYS A 1 201 ? -5.888 -2.735 17.283 1.00 96.00 201 LYS A N 1
ATOM 1585 C CA . LYS A 1 201 ? -6.469 -3.669 18.254 1.00 96.00 201 LYS A CA 1
ATOM 1586 C C . LYS A 1 201 ? -7.245 -2.945 19.354 1.00 96.00 201 LYS A C 1
ATOM 1588 O O . LYS A 1 201 ? -8.349 -3.372 19.692 1.00 96.00 201 LYS A O 1
ATOM 1593 N N . LYS A 1 202 ? -6.689 -1.850 19.884 1.00 95.88 202 LYS A N 1
ATOM 1594 C CA . LYS A 1 202 ? -7.345 -1.002 20.888 1.00 95.88 202 LYS A CA 1
ATOM 1595 C C . LYS A 1 202 ? -8.655 -0.423 20.350 1.00 95.88 202 LYS A C 1
ATOM 1597 O O . LYS A 1 202 ? -9.701 -0.632 20.956 1.00 95.88 202 LYS A O 1
ATOM 1602 N N . PHE A 1 203 ? -8.613 0.218 19.184 1.00 95.25 203 PHE A N 1
ATOM 1603 C CA . PHE A 1 203 ? -9.788 0.838 18.568 1.00 95.25 203 PHE A CA 1
ATOM 1604 C C . PHE A 1 203 ? -10.916 -0.165 18.284 1.00 95.25 203 PHE A C 1
ATOM 1606 O O . PHE A 1 203 ? -12.085 0.094 18.579 1.00 95.25 203 PHE A O 1
ATOM 1613 N N . LEU A 1 204 ? -10.578 -1.340 17.747 1.00 91.94 204 LEU A N 1
ATOM 1614 C CA . LEU A 1 204 ? -11.564 -2.383 17.457 1.00 91.94 204 LEU A CA 1
ATOM 1615 C C . LEU A 1 204 ? -12.161 -2.999 18.731 1.00 91.94 204 LEU A C 1
ATOM 1617 O O . LEU A 1 204 ? -13.330 -3.387 18.726 1.00 91.94 204 LEU A O 1
ATOM 1621 N N . ALA A 1 205 ? -11.394 -3.081 19.822 1.00 90.62 205 ALA A N 1
ATOM 1622 C CA . ALA A 1 205 ? -11.904 -3.530 21.115 1.00 90.62 205 ALA A CA 1
ATOM 1623 C C . ALA A 1 205 ? -12.885 -2.514 21.727 1.00 90.62 205 ALA A C 1
ATOM 1625 O O . ALA A 1 205 ? -13.951 -2.908 22.194 1.00 90.62 205 ALA A O 1
ATOM 1626 N N . GLU A 1 206 ? -12.560 -1.221 21.668 1.00 91.69 206 GLU A N 1
ATOM 1627 C CA . GLU A 1 206 ? -13.413 -0.130 22.166 1.00 91.69 206 GLU A CA 1
ATOM 1628 C C . GLU A 1 206 ? -14.715 -0.014 21.358 1.00 91.69 206 GLU A C 1
ATOM 1630 O O . GLU A 1 206 ? -15.797 0.134 21.923 1.00 91.69 206 GLU A O 1
ATOM 1635 N N . THR A 1 207 ? -14.639 -0.177 20.035 1.00 82.69 207 THR A N 1
ATOM 1636 C CA . THR A 1 207 ? -15.814 -0.098 19.152 1.00 82.69 207 THR A CA 1
ATOM 1637 C C . THR A 1 207 ? -16.829 -1.213 19.427 1.00 82.69 207 THR A C 1
ATOM 1639 O O . THR A 1 207 ? -18.028 -0.968 19.335 1.00 82.69 207 THR A O 1
ATOM 1642 N N . LYS A 1 208 ? -16.377 -2.415 19.818 1.00 75.88 208 LYS A N 1
ATOM 1643 C CA . LYS A 1 208 ? -17.266 -3.529 20.200 1.00 75.88 208 LYS A CA 1
ATOM 1644 C C . LYS A 1 208 ? -18.004 -3.313 21.521 1.00 75.88 208 LYS A C 1
ATOM 1646 O O . LYS A 1 208 ? -18.996 -3.987 21.745 1.00 75.88 208 LYS A O 1
ATOM 1651 N N . GLN A 1 209 ? -17.503 -2.451 22.407 1.00 63.22 209 GLN A N 1
ATOM 1652 C CA . GLN A 1 209 ? -18.150 -2.161 23.695 1.00 63.22 209 GLN A CA 1
ATOM 1653 C C . GLN A 1 209 ? -19.187 -1.035 23.593 1.00 63.22 209 GLN A C 1
ATOM 1655 O O . GLN A 1 209 ? -20.043 -0.910 24.463 1.00 63.22 209 GLN A O 1
ATOM 1660 N N . ALA A 1 210 ? -19.096 -0.209 22.548 1.00 54.59 210 ALA A N 1
ATOM 1661 C CA . ALA A 1 210 ? -20.011 0.899 22.282 1.00 54.59 210 ALA A CA 1
ATOM 1662 C C . ALA A 1 210 ? -21.210 0.512 21.386 1.00 54.59 210 ALA A C 1
ATOM 1664 O O . ALA A 1 210 ? -22.039 1.375 21.089 1.00 54.59 210 ALA A O 1
ATOM 1665 N N . GLN A 1 211 ? -21.279 -0.749 20.941 1.00 55.53 211 GLN A N 1
ATOM 1666 C CA . GLN A 1 211 ? -22.369 -1.352 20.161 1.00 55.53 211 GLN A CA 1
ATOM 1667 C C . GLN A 1 211 ? -23.081 -2.413 20.997 1.00 55.53 211 GLN A C 1
ATOM 1669 O O . GLN A 1 211 ? -24.325 -2.475 20.901 1.00 55.53 211 GLN A O 1
#

Solvent-accessible surface area (backbone atoms only — not comparable to full-atom values): 11758 Å² total; per-residue (Å²): 131,81,65,56,32,36,30,31,29,39,55,63,41,46,35,43,76,48,54,66,59,50,33,40,58,54,61,68,57,52,68,70,61,51,50,50,55,49,52,44,52,53,34,30,75,70,69,76,38,59,70,67,57,50,51,52,50,52,48,56,58,58,67,75,49,57,69,65,53,51,49,51,15,42,48,51,47,49,69,56,32,46,68,62,35,53,50,34,52,58,57,49,48,76,75,28,42,49,35,37,34,41,79,70,59,67,70,51,47,46,51,44,19,61,76,67,76,37,52,66,44,82,50,50,69,67,59,54,55,45,47,53,74,76,44,76,86,43,81,90,47,69,87,76,56,31,48,29,25,40,36,56,50,67,85,85,38,40,71,60,38,72,63,18,80,41,35,34,35,36,54,53,91,87,58,94,68,89,54,64,76,45,52,78,69,66,44,45,78,29,78,39,53,54,63,41,48,64,58,54,53,51,53,58,55,54,54,63,72,79,108

Foldseek 3Di:
DAFAEEEEEVAPAFFDHPLVVLLCVLQVPDPVLVVVLVVQVVCVVVVNHPLVVSLVSSCVSLVVGDPVSSVVSLVVRLVRGDPLSLVLLVLCVVRGQYEYEYCDDPVSQVSNCVSSVHHYDDDPVVVLVVCCVPCVDDPVCVVVAGLAYEEADCPVPVSNQVSHVAAEHQHDPPDPDDCPVVVVVVHHYDPHSSRCNVVVVVVSVVVVVVD

Mean predicted aligned error: 6.28 Å

Secondary structure (DSSP, 8-state):
-PPPEEEEEIIIIISSS-HHHHHHHHTT--HHHHHHHHHHHHHHHTTSS-HHHHHHHHHHHHHTS-HHHHHHHHHHHHHTS-HHHHHHHHHHHTTSEEEEEESS-HHHHHHHHHHHT-EEEE--HHHHHHHHHH-TT-GGGTTTS-SEEEES-TTTSHHHHHH-SEEEEE--TT-----HHHHHTT-EEESSHHHHHHHHHHHHHHHHH--

Radius of gyration: 17.44 Å; Cα contacts (8 Å, |Δi|>4): 276; chains: 1; bounding box: 43×35×48 Å

pLDDT: mean 84.71, std 12.59, range [46.81, 97.94]